Protein AF-A0A7S9CR27-F1 (afdb_monomer)

Sequence (219 aa):
MMIDSSGNIGIGTNTPSTTLDIVAPNNGTNYIRLTSTNTGSSVRSRLILANTSSTYAILQLNGSSYPTDPNSVMLSAPSNGAYPIAFSTAGVERMRISGNGPGGAGVVGINYVSPTNALEVSGTISATNLVVNGVSITGSGATTDRVVSGSINAVADVSSGAVRVSGTLALDNTGSEPCDAAHWYTFRANPITKQLEMCRPRCSAGPLARCRRASLLPA

Radius of gyration: 32.43 Å; Cα contacts (8 Å, |Δi|>4): 346; chains: 1; bounding box: 71×38×98 Å

pLDDT: mean 81.19, std 15.42, range [28.12, 98.25]

Secondary structure (DSSP, 8-state):
-EE-TT-PEEES-SS-SSSEEE---SSS-----------STT-EEEEEEEETTEEEEEEEEE-TT-SSSTT-EEEE--SSS---EEEEETTEEEEEEES-SGGG--EEEES-SS-SSSEEESS----S-----SS----SS-SEEEEEETTEEEEEETTT--EEESS-----S---S--STTSTT-EEE-TTT--EEE--PPPP--TT-----------

Solvent-accessible surface area (backbone atoms only — not comparable to full-atom values): 14020 Å² total; per-residue (Å²): 117,43,71,50,100,86,67,24,33,10,39,72,39,94,75,50,88,42,67,72,27,79,43,74,99,59,100,67,89,85,80,88,85,74,80,67,90,68,74,52,72,74,32,60,31,73,50,79,46,66,58,102,88,48,58,56,41,34,48,33,39,32,29,81,45,20,89,89,54,46,64,36,77,44,80,44,46,85,42,101,59,80,53,56,55,71,44,65,58,97,93,39,68,46,33,36,41,29,59,61,23,67,97,59,35,61,24,32,14,34,54,31,97,76,38,80,40,59,70,30,66,65,72,86,86,87,61,100,74,81,90,80,77,99,60,84,84,71,58,92,87,53,73,46,34,71,55,71,63,99,84,35,35,43,31,46,27,73,83,77,73,44,77,49,58,56,67,89,82,83,71,80,91,34,52,86,69,72,80,43,88,95,38,49,77,39,78,34,32,32,77,84,80,68,42,81,45,70,29,63,80,78,79,68,97,50,103,77,64,81,74,77,72,82,70,82,79,89,130

Foldseek 3Di:
DDQDPVRADEAVDPDAPDNDHYDDPDPDDDDDDFDDPDQDEFDKGWDWDDDPVGTAWIFMAADQRHPPDHRDTDIDGPDPDFHWDFDDDPNATQKTWTQDEPPSHTAIEGSDPHDNDNYYYPDDDDDPDDDDPPDDQDDDDDQWRWDDDPQWIWIQGNVVRDTDIPDDDDQPPWDPDDLDPVQAQDWTQHPPVRDIDHRHDDQDPDPPDPDPPPDPDDD

Nearest PDB structures (foldseek):
  2e45-assembly1_A  TM=4.054E-01  e=6.394E+00  Homo sapiens
  7q5p-assembly1_C  TM=2.587E-01  e=5.688E+00  Pseudomonas protegens Pf-5

Mean predicted aligned error: 12.3 Å

Structure (mmCIF, N/CA/C/O backbone):
data_AF-A0A7S9CR27-F1
#
_entry.id   AF-A0A7S9CR27-F1
#
loop_
_atom_site.group_PDB
_atom_site.id
_atom_site.type_symbol
_atom_site.label_atom_id
_atom_site.label_alt_id
_atom_site.label_comp_id
_atom_site.label_asym_id
_atom_site.label_entity_id
_atom_site.label_seq_id
_atom_site.pdbx_PDB_ins_code
_atom_site.Cartn_x
_atom_site.Cartn_y
_atom_site.Cartn_z
_atom_site.occupancy
_atom_site.B_iso_or_equiv
_atom_site.auth_seq_id
_atom_site.auth_comp_id
_atom_site.auth_asym_id
_atom_site.auth_atom_id
_atom_site.pdbx_PDB_model_num
ATOM 1 N N . MET A 1 1 ? 27.758 -7.849 -29.361 1.00 88.75 1 MET A N 1
ATOM 2 C CA . MET A 1 1 ? 26.418 -7.429 -29.811 1.00 88.75 1 MET A CA 1
ATOM 3 C C . MET A 1 1 ? 26.135 -8.137 -31.121 1.00 88.75 1 MET A C 1
ATOM 5 O O . MET A 1 1 ? 27.032 -8.179 -31.952 1.00 88.75 1 MET A O 1
ATOM 9 N N . MET A 1 2 ? 24.942 -8.702 -31.275 1.00 95.06 2 MET A N 1
ATOM 10 C CA . MET A 1 2 ? 24.444 -9.352 -32.490 1.00 95.06 2 MET A CA 1
ATOM 11 C C . MET A 1 2 ? 23.045 -8.805 -32.797 1.00 95.06 2 MET A C 1
ATOM 13 O O . MET A 1 2 ? 22.315 -8.477 -31.865 1.00 95.06 2 MET A O 1
ATOM 17 N N . ILE A 1 3 ? 22.683 -8.723 -34.078 1.00 97.19 3 ILE A N 1
ATOM 18 C CA . ILE A 1 3 ? 21.301 -8.559 -34.541 1.00 97.19 3 ILE A CA 1
ATOM 19 C C . ILE A 1 3 ? 20.950 -9.807 -35.362 1.00 97.19 3 ILE A C 1
ATOM 21 O O . ILE A 1 3 ? 21.716 -10.154 -36.263 1.00 97.19 3 ILE A O 1
ATOM 25 N N . ASP A 1 4 ? 19.862 -10.504 -35.027 1.00 96.44 4 ASP A N 1
ATOM 26 C CA . ASP A 1 4 ? 19.425 -11.703 -35.759 1.00 96.44 4 ASP A CA 1
ATOM 27 C C . ASP A 1 4 ? 18.585 -11.364 -37.011 1.00 96.44 4 ASP A C 1
ATOM 29 O O . ASP A 1 4 ? 18.262 -10.205 -37.279 1.00 96.44 4 ASP A O 1
ATOM 33 N N . SER A 1 5 ? 18.210 -12.379 -37.797 1.00 96.94 5 SER A N 1
ATOM 34 C CA . SER A 1 5 ? 17.387 -12.200 -39.006 1.00 96.94 5 SER A CA 1
ATOM 35 C C . SER A 1 5 ? 15.955 -11.727 -38.728 1.00 96.94 5 SER A C 1
ATOM 37 O O . SER A 1 5 ? 15.271 -11.295 -39.651 1.00 96.94 5 SER A O 1
ATOM 39 N N . SER A 1 6 ? 15.499 -11.827 -37.479 1.00 96.81 6 SER A N 1
ATOM 40 C CA . SER A 1 6 ? 14.191 -11.358 -37.013 1.00 96.81 6 SER A CA 1
ATOM 41 C C . SER A 1 6 ? 14.264 -9.935 -36.441 1.00 96.81 6 SER A C 1
ATOM 43 O O . SER A 1 6 ? 13.235 -9.366 -36.084 1.00 96.81 6 SER A O 1
ATOM 45 N N . GLY A 1 7 ? 15.465 -9.347 -36.365 1.00 97.31 7 GLY A N 1
ATOM 46 C CA . GLY A 1 7 ? 15.714 -8.011 -35.831 1.00 97.31 7 GLY A CA 1
ATOM 47 C C . GLY A 1 7 ? 15.913 -7.947 -34.313 1.00 97.31 7 GLY A C 1
ATOM 48 O O . GLY A 1 7 ? 15.961 -6.845 -33.765 1.00 97.31 7 GLY A O 1
ATOM 49 N N . ASN A 1 8 ? 16.044 -9.079 -33.616 1.00 98.12 8 ASN A N 1
ATOM 50 C CA . ASN A 1 8 ? 16.315 -9.095 -32.178 1.00 98.12 8 ASN A CA 1
ATOM 51 C C . ASN A 1 8 ? 17.783 -8.746 -31.894 1.00 98.12 8 ASN A C 1
ATOM 53 O O . ASN A 1 8 ? 18.688 -9.203 -32.594 1.00 98.12 8 ASN A O 1
ATOM 57 N N . ILE A 1 9 ? 18.030 -7.979 -30.831 1.00 98.25 9 ILE A N 1
ATOM 58 C CA . ILE A 1 9 ? 19.367 -7.557 -30.404 1.00 98.25 9 ILE A CA 1
ATOM 59 C C . ILE A 1 9 ? 19.840 -8.435 -29.242 1.00 98.25 9 ILE A C 1
ATOM 61 O O . ILE A 1 9 ? 19.265 -8.410 -28.156 1.00 98.25 9 ILE A O 1
ATOM 65 N N . GLY A 1 10 ? 20.939 -9.159 -29.447 1.00 96.94 10 GLY A N 1
ATOM 66 C CA . GLY A 1 10 ? 21.639 -9.912 -28.407 1.00 96.94 10 GLY A CA 1
ATOM 67 C C . GLY A 1 10 ? 22.878 -9.175 -27.890 1.00 96.94 10 GLY A C 1
ATOM 68 O O . GLY A 1 10 ? 23.790 -8.841 -28.658 1.00 96.94 10 GLY A O 1
ATOM 69 N N . ILE A 1 11 ? 22.976 -8.964 -26.577 1.00 96.44 11 ILE A N 1
ATOM 70 C CA . ILE A 1 11 ? 24.204 -8.517 -25.904 1.00 96.44 11 ILE A CA 1
ATOM 71 C C . ILE A 1 11 ? 24.718 -9.671 -25.043 1.00 96.44 11 ILE A C 1
ATOM 73 O O . ILE A 1 11 ? 24.148 -9.976 -24.004 1.00 96.44 11 ILE A O 1
ATOM 77 N N . GLY A 1 12 ? 25.788 -10.331 -25.497 1.00 94.12 12 GLY A N 1
ATOM 78 C CA . GLY A 1 12 ? 26.373 -11.492 -24.812 1.00 94.12 12 GLY A CA 1
ATOM 79 C C . GLY A 1 12 ? 25.674 -12.834 -25.084 1.00 94.12 12 GLY A C 1
ATOM 80 O O . GLY A 1 12 ? 26.078 -13.848 -24.526 1.00 94.12 12 GLY A O 1
ATOM 81 N N . THR A 1 13 ? 24.693 -12.861 -25.993 1.00 94.69 13 THR A N 1
ATOM 82 C CA . THR A 1 13 ? 24.065 -14.071 -26.555 1.00 94.69 13 THR A CA 1
ATOM 83 C C . THR A 1 13 ? 24.040 -14.007 -28.087 1.00 94.69 13 THR A C 1
ATOM 85 O O . THR A 1 13 ? 24.009 -12.916 -28.662 1.00 94.69 13 THR A O 1
ATOM 88 N N . ASN A 1 14 ? 24.078 -15.169 -28.743 1.00 95.31 14 ASN A N 1
ATOM 89 C CA . ASN A 1 14 ? 23.926 -15.350 -30.192 1.00 95.31 14 ASN A CA 1
ATOM 90 C C . ASN A 1 14 ? 22.551 -15.928 -30.585 1.00 95.31 14 ASN A C 1
ATOM 92 O O . ASN A 1 14 ? 22.276 -16.126 -31.763 1.00 95.31 14 ASN A O 1
ATOM 96 N N . THR A 1 15 ? 21.692 -16.211 -29.609 1.00 95.31 15 THR A N 1
ATOM 97 C CA . THR A 1 15 ? 20.335 -16.724 -29.824 1.00 95.31 15 THR A CA 1
ATOM 98 C C . THR A 1 15 ? 19.367 -15.925 -28.949 1.00 95.31 15 THR A C 1
ATOM 100 O O . THR A 1 15 ? 18.897 -16.448 -27.934 1.00 95.31 15 THR A O 1
ATOM 103 N N . PRO A 1 16 ? 19.143 -14.631 -29.250 1.00 97.25 16 PRO A N 1
ATOM 104 C CA . PRO A 1 16 ? 18.246 -13.798 -28.455 1.00 97.25 16 PRO A CA 1
ATOM 105 C C . PRO A 1 16 ? 16.817 -14.361 -28.479 1.00 97.25 16 PRO A C 1
ATOM 107 O O . PRO A 1 16 ? 16.292 -14.711 -29.533 1.00 97.25 16 PRO A O 1
ATOM 110 N N . SER A 1 17 ? 16.192 -14.455 -27.305 1.00 96.81 17 SER A N 1
ATOM 111 C CA . SER A 1 17 ? 14.832 -14.995 -27.129 1.00 96.81 17 SER A CA 1
ATOM 112 C C . SER A 1 17 ? 13.732 -13.929 -27.192 1.00 96.81 17 SER A C 1
ATOM 114 O O . SER A 1 17 ? 12.550 -14.246 -27.330 1.00 96.81 17 SER A O 1
ATOM 116 N N . THR A 1 18 ? 14.118 -12.657 -27.090 1.00 97.44 18 THR A N 1
ATOM 117 C CA . THR A 1 18 ? 13.241 -11.481 -27.140 1.00 97.44 18 THR A CA 1
ATOM 118 C C . THR A 1 18 ? 13.940 -10.344 -27.891 1.00 97.44 18 THR A C 1
ATOM 120 O O . THR A 1 18 ? 15.128 -10.437 -28.196 1.00 97.44 18 THR A O 1
ATOM 123 N N . THR A 1 19 ? 13.224 -9.252 -28.176 1.00 97.19 19 THR A N 1
ATOM 124 C CA . THR A 1 19 ? 13.734 -8.122 -28.977 1.00 97.19 19 THR A CA 1
ATOM 125 C C . THR A 1 19 ? 15.033 -7.511 -28.450 1.00 97.19 19 THR A C 1
ATOM 127 O O . THR A 1 19 ? 15.859 -7.064 -29.243 1.00 97.19 19 THR A O 1
ATOM 130 N N . LEU A 1 20 ? 15.241 -7.506 -27.133 1.00 96.88 20 LEU A N 1
ATOM 131 C CA . LEU A 1 20 ? 16.515 -7.156 -26.515 1.00 96.88 20 LEU A CA 1
ATOM 132 C C . LEU A 1 20 ? 16.822 -8.182 -25.427 1.00 96.88 20 LEU A C 1
ATOM 134 O O . LEU A 1 20 ? 16.178 -8.181 -24.380 1.00 96.88 20 LEU A O 1
ATOM 138 N N . ASP A 1 21 ? 17.827 -9.017 -25.670 1.00 96.81 21 ASP A N 1
ATOM 139 C CA . ASP A 1 21 ? 18.257 -10.071 -24.755 1.00 96.81 21 ASP A CA 1
ATOM 140 C C . ASP A 1 21 ? 19.702 -9.809 -24.303 1.00 96.81 21 ASP A C 1
ATOM 142 O O . ASP A 1 21 ? 20.631 -9.740 -25.117 1.00 96.81 21 ASP A O 1
ATOM 146 N N . ILE A 1 22 ? 19.890 -9.594 -23.000 1.00 95.06 22 ILE A N 1
ATOM 147 C CA . ILE A 1 22 ? 21.185 -9.265 -22.397 1.00 95.06 22 ILE A CA 1
ATOM 148 C C . ILE A 1 22 ? 21.577 -10.415 -21.479 1.00 95.06 22 ILE A C 1
ATOM 150 O O . ILE A 1 22 ? 21.014 -10.584 -20.398 1.00 95.06 22 ILE A O 1
ATOM 154 N N . VAL A 1 23 ? 22.584 -11.175 -21.897 1.00 94.56 23 VAL A N 1
ATOM 155 C CA . VAL A 1 23 ? 23.083 -12.344 -21.175 1.00 94.56 23 VAL A CA 1
ATOM 156 C C . VAL A 1 23 ? 24.541 -12.117 -20.814 1.00 94.56 23 VAL A C 1
ATOM 158 O O . VAL A 1 23 ? 25.373 -11.799 -21.659 1.00 94.56 23 VAL A O 1
ATOM 161 N N . ALA A 1 24 ? 24.866 -12.313 -19.545 1.00 93.19 24 ALA A N 1
ATOM 162 C CA . ALA A 1 24 ? 26.230 -12.263 -19.048 1.00 93.19 24 ALA A CA 1
ATOM 163 C C . ALA A 1 24 ? 26.481 -13.537 -18.225 1.00 93.19 24 ALA A C 1
ATOM 165 O O . ALA A 1 24 ? 26.090 -13.603 -17.057 1.00 93.19 24 ALA A O 1
ATOM 166 N N . PRO A 1 25 ? 27.078 -14.579 -18.841 1.00 86.31 25 PRO A N 1
ATOM 167 C CA . PRO A 1 25 ? 27.238 -15.898 -18.235 1.00 86.31 25 PRO A CA 1
ATOM 168 C C . PRO A 1 25 ? 28.442 -15.915 -17.280 1.00 86.31 25 PRO A C 1
ATOM 170 O O . PRO A 1 25 ? 29.439 -16.594 -17.512 1.00 86.31 25 PRO A O 1
ATOM 173 N N . ASN A 1 26 ? 28.378 -15.110 -16.222 1.00 88.12 26 ASN A N 1
ATOM 174 C CA . ASN A 1 26 ? 29.376 -15.057 -15.158 1.00 88.12 26 ASN A CA 1
ATOM 175 C C . ASN A 1 26 ? 28.692 -15.150 -13.782 1.00 88.12 26 ASN A C 1
ATOM 177 O O . ASN A 1 26 ? 27.501 -14.883 -13.653 1.00 88.12 26 ASN A O 1
ATOM 181 N N . ASN A 1 27 ? 29.455 -15.512 -12.748 1.00 90.75 27 ASN A N 1
ATOM 182 C CA . ASN A 1 27 ? 28.973 -15.574 -11.358 1.00 90.75 27 ASN A CA 1
ATOM 183 C C . ASN A 1 27 ? 28.933 -14.188 -10.671 1.00 90.75 27 ASN A C 1
ATOM 185 O O . ASN A 1 27 ? 28.948 -14.104 -9.445 1.00 90.75 27 ASN A O 1
ATOM 189 N N . GLY A 1 28 ? 28.972 -13.101 -11.445 1.00 91.00 28 GLY A N 1
ATOM 190 C CA . GLY A 1 28 ? 28.935 -11.725 -10.961 1.00 91.00 28 GLY A CA 1
ATOM 191 C C . GLY A 1 28 ? 27.536 -11.110 -11.028 1.00 91.00 28 GLY A C 1
ATOM 192 O O . GLY A 1 28 ? 26.563 -11.730 -11.452 1.00 91.00 28 GLY A O 1
ATOM 193 N N . THR A 1 29 ? 27.435 -9.851 -10.603 1.00 90.69 29 THR A N 1
ATOM 194 C CA . THR A 1 29 ? 26.189 -9.081 -10.690 1.00 90.69 29 THR A CA 1
ATOM 195 C C . THR A 1 29 ? 26.030 -8.484 -12.082 1.00 90.69 29 THR A C 1
ATOM 197 O O . THR A 1 29 ? 26.865 -7.695 -12.526 1.00 90.69 29 THR A O 1
ATOM 200 N N . ASN A 1 30 ? 24.910 -8.782 -12.733 1.00 90.69 30 ASN A N 1
ATOM 201 C CA . ASN A 1 30 ? 24.540 -8.195 -14.016 1.00 90.69 30 ASN A CA 1
ATOM 202 C C . ASN A 1 30 ? 23.648 -6.969 -13.790 1.00 90.69 30 ASN A C 1
ATOM 204 O O . ASN A 1 30 ? 22.675 -7.039 -13.042 1.00 90.69 30 ASN A O 1
ATOM 208 N N . TYR A 1 31 ? 23.970 -5.840 -14.423 1.00 90.56 31 TYR A N 1
ATOM 209 C CA . TYR A 1 31 ? 23.202 -4.601 -14.289 1.00 90.56 31 TYR A CA 1
ATOM 210 C C . TYR A 1 31 ? 22.990 -3.909 -15.633 1.00 90.56 31 TYR A C 1
ATOM 212 O O . TYR A 1 31 ? 23.872 -3.871 -16.489 1.00 90.56 31 TYR A O 1
ATOM 220 N N . ILE A 1 32 ? 21.827 -3.276 -15.774 1.00 93.31 32 ILE A N 1
ATOM 221 C CA . ILE A 1 32 ? 21.575 -2.258 -16.793 1.00 93.31 32 ILE A CA 1
ATOM 222 C C . ILE A 1 32 ? 21.772 -0.907 -16.109 1.00 93.31 32 ILE A C 1
ATOM 224 O O . ILE A 1 32 ? 20.993 -0.525 -15.235 1.00 93.31 32 ILE A O 1
ATOM 228 N N . ARG A 1 33 ? 22.838 -0.184 -16.469 1.00 94.00 33 ARG A N 1
ATOM 229 C CA . ARG A 1 33 ? 23.146 1.123 -15.874 1.00 94.00 33 ARG A CA 1
ATOM 230 C C . ARG A 1 33 ? 22.594 2.253 -16.736 1.00 94.00 33 ARG A C 1
ATOM 232 O O . ARG A 1 33 ? 23.078 2.487 -17.838 1.00 94.00 33 ARG A O 1
ATOM 239 N N . LEU A 1 34 ? 21.634 2.992 -16.185 1.00 93.81 34 LEU A N 1
ATOM 240 C CA . LEU A 1 34 ? 21.083 4.210 -16.780 1.00 93.81 34 LEU A CA 1
ATOM 241 C C . LEU A 1 34 ? 21.568 5.423 -15.980 1.00 93.81 34 LEU A C 1
ATOM 243 O O . LEU A 1 34 ? 21.100 5.680 -14.870 1.00 93.81 34 LEU A O 1
ATOM 247 N N . THR A 1 35 ? 22.516 6.177 -16.531 1.00 91.88 35 THR A N 1
ATOM 248 C CA . THR A 1 35 ? 23.085 7.363 -15.878 1.00 91.88 35 THR A CA 1
ATOM 249 C C . THR A 1 35 ? 22.750 8.607 -16.688 1.00 91.88 35 THR A C 1
ATOM 251 O O . THR A 1 35 ? 23.160 8.717 -17.840 1.00 91.88 35 THR A O 1
ATOM 254 N N . SER A 1 36 ? 22.058 9.566 -16.072 1.00 90.00 36 SER A N 1
ATOM 255 C CA . SER A 1 36 ? 22.071 10.947 -16.552 1.00 90.00 36 SER A CA 1
ATOM 256 C C . SER A 1 36 ? 23.282 11.661 -15.961 1.00 90.00 36 SER A C 1
ATOM 258 O O . SER A 1 36 ? 23.467 11.659 -14.748 1.00 90.00 36 SER A O 1
ATOM 260 N N . THR A 1 37 ? 24.102 12.273 -16.810 1.00 90.62 37 THR A N 1
ATOM 261 C CA . THR A 1 37 ? 25.277 13.061 -16.397 1.00 90.62 37 THR A CA 1
ATOM 262 C C . THR A 1 37 ? 24.952 14.533 -16.146 1.00 90.62 37 THR A C 1
ATOM 264 O O . THR A 1 37 ? 25.809 15.290 -15.700 1.00 90.62 37 THR A O 1
ATOM 267 N N . ASN A 1 38 ? 23.719 14.951 -16.430 1.00 88.50 38 ASN A N 1
ATOM 268 C CA . ASN A 1 38 ? 23.255 16.309 -16.185 1.00 88.50 38 ASN A CA 1
ATOM 269 C C . ASN A 1 38 ? 22.970 16.514 -14.683 1.00 88.50 38 ASN A C 1
ATOM 271 O O . ASN A 1 38 ? 22.447 15.617 -14.023 1.00 88.50 38 ASN A O 1
ATOM 275 N N . THR A 1 39 ? 23.295 17.691 -14.154 1.00 83.00 39 THR A N 1
ATOM 276 C CA . THR A 1 39 ? 23.076 18.095 -12.751 1.00 83.00 39 THR A CA 1
ATOM 277 C C . THR A 1 39 ? 21.977 19.147 -12.593 1.00 83.00 39 THR A C 1
ATOM 279 O O . THR A 1 39 ? 21.760 19.665 -11.498 1.00 83.00 39 THR A O 1
ATOM 282 N N . GLY A 1 40 ? 21.283 19.485 -13.679 1.00 87.81 40 GLY A N 1
ATOM 283 C CA . GLY A 1 40 ? 20.189 20.443 -13.694 1.00 87.81 40 GLY A CA 1
ATOM 284 C C . GLY A 1 40 ? 18.967 19.980 -12.899 1.00 87.81 40 GLY A C 1
ATOM 285 O O . GLY A 1 40 ? 18.826 18.816 -12.513 1.00 87.81 40 GLY A O 1
ATOM 286 N N . SER A 1 41 ? 18.046 20.917 -12.677 1.00 88.50 41 SER A N 1
ATOM 287 C CA . SER A 1 41 ? 16.744 20.606 -12.086 1.00 88.50 41 SER A CA 1
ATOM 288 C C . SER A 1 41 ? 15.980 19.612 -12.971 1.00 88.50 41 SER A C 1
ATOM 290 O O . SER A 1 41 ? 16.067 19.653 -14.196 1.00 88.50 41 SER A O 1
ATOM 292 N N . SER A 1 42 ? 15.208 18.719 -12.350 1.00 88.62 42 SER A N 1
ATOM 293 C CA . SER A 1 42 ? 14.368 17.710 -13.020 1.00 88.62 42 SER A CA 1
ATOM 294 C C . SER A 1 42 ? 15.087 16.554 -13.734 1.00 88.62 42 SER A C 1
ATOM 296 O O . SER A 1 42 ? 14.447 15.786 -14.458 1.00 88.62 42 SER A O 1
ATOM 298 N N . VAL A 1 43 ? 16.385 16.362 -13.492 1.00 93.56 43 VAL A N 1
ATOM 299 C CA . VAL A 1 43 ? 17.124 15.194 -13.994 1.00 93.56 43 VAL A CA 1
ATOM 300 C C . VAL A 1 43 ? 16.583 13.897 -13.393 1.00 93.56 43 VAL A C 1
ATOM 302 O O . VAL A 1 43 ? 16.364 13.808 -12.185 1.00 93.56 43 VAL A O 1
ATOM 305 N N . ARG A 1 44 ? 16.377 12.881 -14.241 1.00 91.50 44 ARG A N 1
ATOM 306 C CA . ARG A 1 44 ? 15.871 11.560 -13.851 1.00 91.50 44 ARG A CA 1
ATOM 307 C C . ARG A 1 44 ? 16.441 10.460 -14.751 1.00 91.50 44 ARG A C 1
ATOM 309 O O . ARG A 1 44 ? 16.532 10.652 -15.961 1.00 91.50 44 ARG A O 1
ATOM 316 N N . SER A 1 45 ? 16.712 9.291 -14.180 1.00 93.50 45 SER A N 1
ATOM 317 C CA . SER A 1 45 ? 16.910 8.035 -14.925 1.00 93.50 45 SER A CA 1
ATOM 318 C C . SER A 1 45 ? 15.656 7.173 -14.786 1.00 93.50 45 SER A C 1
ATOM 320 O O . SER A 1 45 ? 15.098 7.102 -13.690 1.00 93.50 45 SER A O 1
ATOM 322 N N . ARG A 1 46 ? 15.183 6.537 -15.867 1.00 92.44 46 ARG A N 1
ATOM 323 C CA . ARG A 1 46 ? 13.936 5.751 -15.849 1.00 92.44 46 ARG A CA 1
ATOM 324 C C . ARG A 1 46 ? 14.019 4.472 -16.668 1.00 92.44 46 ARG A C 1
ATOM 326 O O . ARG A 1 46 ? 14.511 4.501 -17.791 1.00 92.44 46 ARG A O 1
ATOM 333 N N . LEU A 1 47 ? 13.420 3.410 -16.142 1.00 93.31 47 LEU A N 1
ATOM 334 C CA . LEU A 1 47 ? 12.903 2.291 -16.924 1.00 93.31 47 LEU A CA 1
ATOM 335 C C . LEU A 1 47 ? 11.385 2.461 -17.040 1.00 93.31 47 LEU A C 1
ATOM 337 O O . LEU A 1 47 ? 10.715 2.690 -16.033 1.00 93.31 47 LEU A O 1
ATOM 341 N N . ILE A 1 48 ? 10.860 2.387 -18.261 1.00 90.25 48 ILE A N 1
ATOM 342 C CA . ILE A 1 48 ? 9.455 2.665 -18.571 1.00 90.25 48 ILE A CA 1
ATOM 343 C C . ILE A 1 48 ? 8.827 1.425 -19.200 1.00 90.25 48 ILE A C 1
ATOM 345 O O . ILE A 1 48 ? 9.341 0.906 -20.187 1.00 90.25 48 ILE A O 1
ATOM 349 N N . LEU A 1 49 ? 7.695 0.989 -18.649 1.00 89.44 49 LEU A N 1
ATOM 350 C CA . LEU A 1 49 ? 6.802 0.007 -19.254 1.00 89.44 49 LEU A CA 1
ATOM 351 C C . LEU A 1 49 ? 5.514 0.728 -19.667 1.00 89.44 49 LEU A C 1
ATOM 353 O O . LEU A 1 49 ? 4.832 1.355 -18.847 1.00 89.44 49 LEU A O 1
ATOM 357 N N . ALA A 1 50 ? 5.190 0.652 -20.952 1.00 85.81 50 ALA A N 1
ATOM 358 C CA . ALA A 1 50 ? 4.062 1.341 -21.563 1.00 85.81 50 ALA A CA 1
ATOM 359 C C . ALA A 1 50 ? 3.240 0.376 -22.429 1.00 85.81 50 ALA A C 1
ATOM 361 O O . ALA A 1 50 ? 3.764 -0.618 -22.925 1.00 85.81 50 ALA A O 1
ATOM 362 N N . ASN A 1 51 ? 1.960 0.690 -22.627 1.00 80.19 51 ASN A N 1
ATOM 363 C CA . ASN A 1 51 ? 1.137 0.099 -23.680 1.00 80.19 51 ASN A CA 1
ATOM 364 C C . ASN A 1 51 ? 0.641 1.224 -24.605 1.00 80.19 51 ASN A C 1
ATOM 366 O O . ASN A 1 51 ? 0.888 2.401 -24.348 1.00 80.19 51 ASN A O 1
ATOM 370 N N . THR A 1 52 ? -0.067 0.876 -25.677 1.00 78.62 52 THR A N 1
ATOM 371 C CA . THR A 1 52 ? -0.548 1.820 -26.704 1.00 78.62 52 THR A CA 1
ATOM 372 C C . THR A 1 52 ? -1.404 2.982 -26.182 1.00 78.62 52 THR A C 1
ATOM 374 O O . THR A 1 52 ? -1.583 3.966 -26.889 1.00 78.62 52 THR A O 1
ATOM 377 N N . SER A 1 53 ? -1.931 2.883 -24.963 1.00 70.44 53 SER A N 1
ATOM 378 C CA . SER A 1 53 ? -2.877 3.826 -24.357 1.00 70.44 53 SER A CA 1
ATOM 379 C C . SER A 1 53 ? -2.244 4.718 -23.278 1.00 70.44 53 SER A C 1
ATOM 381 O O . SER A 1 53 ? -2.815 5.761 -22.966 1.00 70.44 53 SER A O 1
ATOM 383 N N . SER A 1 54 ? -1.088 4.349 -22.696 1.00 70.25 54 SER A N 1
ATOM 384 C CA . SER A 1 54 ? -0.325 5.194 -21.752 1.00 70.25 54 SER A CA 1
ATOM 385 C C . SER A 1 54 ? 0.999 4.574 -21.259 1.00 70.25 54 SER A C 1
ATOM 387 O O . SER A 1 54 ? 1.368 3.453 -21.603 1.00 70.25 54 SER A O 1
ATOM 389 N N . THR A 1 55 ? 1.705 5.291 -20.377 1.00 67.44 55 THR A N 1
ATOM 390 C CA . THR A 1 55 ? 2.742 4.707 -19.508 1.00 67.44 55 THR A CA 1
ATOM 391 C C . THR A 1 55 ? 2.093 4.064 -18.279 1.00 67.44 55 THR A C 1
ATOM 393 O O . THR A 1 55 ? 1.305 4.716 -17.590 1.00 67.44 55 THR A O 1
ATOM 396 N N . TYR A 1 56 ? 2.427 2.801 -17.995 1.00 74.31 56 TYR A N 1
ATOM 397 C CA . TYR A 1 56 ? 1.773 2.002 -16.947 1.00 74.31 56 TYR A CA 1
ATOM 398 C C . TYR A 1 56 ? 2.648 1.795 -15.719 1.00 74.31 56 TYR A C 1
ATOM 400 O O . TYR A 1 56 ? 2.128 1.795 -14.609 1.00 74.31 56 TYR A O 1
ATOM 408 N N . ALA A 1 57 ? 3.965 1.665 -15.894 1.00 87.25 57 ALA A N 1
ATOM 409 C CA . ALA A 1 57 ? 4.886 1.535 -14.774 1.00 87.25 57 ALA A CA 1
ATOM 410 C C . ALA A 1 57 ? 6.222 2.216 -15.074 1.00 87.25 57 ALA A C 1
ATOM 412 O O . ALA A 1 57 ? 6.812 2.026 -16.139 1.00 87.25 57 ALA A O 1
ATOM 413 N N . ILE A 1 58 ? 6.707 3.002 -14.116 1.00 89.81 58 ILE A N 1
ATOM 414 C CA . ILE A 1 58 ? 8.030 3.617 -14.151 1.00 89.81 58 ILE A CA 1
ATOM 415 C C . ILE A 1 58 ? 8.795 3.200 -12.902 1.00 89.81 58 ILE A C 1
ATOM 417 O O . ILE A 1 58 ? 8.321 3.409 -11.786 1.00 89.81 58 ILE A O 1
ATOM 421 N N . LEU A 1 59 ? 10.010 2.687 -13.102 1.00 93.69 59 LEU A N 1
ATOM 422 C CA . LEU A 1 59 ? 11.049 2.691 -12.077 1.00 93.69 59 LEU A CA 1
ATOM 423 C C . LEU A 1 59 ? 11.967 3.886 -12.342 1.00 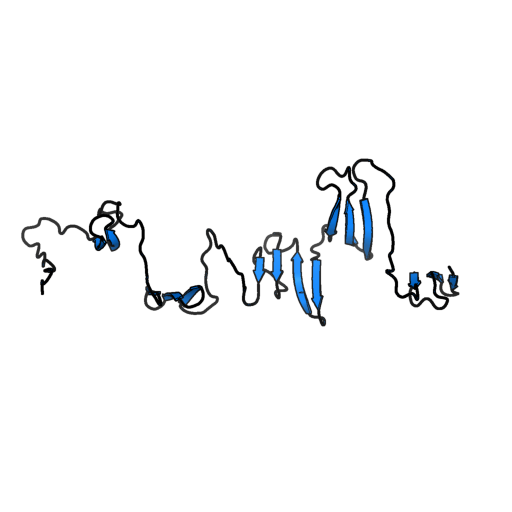93.69 59 LEU A C 1
ATOM 425 O O . LEU A 1 59 ? 12.601 3.964 -13.395 1.00 93.69 59 LEU A O 1
ATOM 429 N N . GLN A 1 60 ? 12.006 4.832 -11.410 1.00 93.12 60 GLN A N 1
ATOM 430 C CA . GLN A 1 60 ? 12.673 6.122 -11.569 1.00 93.12 60 GLN A CA 1
ATOM 431 C C . GLN A 1 60 ? 13.674 6.367 -10.443 1.00 93.12 60 GLN A C 1
ATOM 433 O O . GLN A 1 60 ? 13.381 6.087 -9.286 1.00 93.12 60 GLN A O 1
ATOM 438 N N . LEU A 1 61 ? 14.810 6.974 -10.784 1.00 94.38 61 LEU A N 1
ATOM 439 C CA . LEU A 1 61 ? 15.707 7.637 -9.840 1.00 94.38 61 LEU A CA 1
ATOM 440 C C . LEU A 1 61 ? 15.699 9.141 -10.132 1.00 94.38 61 LEU A C 1
ATOM 442 O O . LEU A 1 61 ? 16.001 9.553 -11.257 1.00 94.38 61 LEU A O 1
ATOM 446 N N . ASN A 1 62 ? 15.357 9.950 -9.132 1.00 93.56 62 ASN A N 1
ATOM 447 C CA . ASN A 1 62 ? 15.480 11.403 -9.191 1.00 93.56 62 ASN A CA 1
ATOM 448 C C . ASN A 1 62 ? 16.941 11.816 -8.981 1.00 93.56 62 ASN A C 1
ATOM 450 O O . ASN A 1 62 ? 17.613 11.301 -8.091 1.00 93.56 62 ASN A O 1
ATOM 454 N N . GLY A 1 63 ? 17.434 12.747 -9.798 1.00 93.44 63 GLY A N 1
ATOM 455 C CA . GLY A 1 63 ? 18.781 13.299 -9.658 1.00 93.44 63 GLY A CA 1
ATOM 456 C C . GLY A 1 63 ? 18.962 14.100 -8.365 1.00 93.44 63 GLY A C 1
ATOM 457 O O . GLY A 1 63 ? 17.997 14.454 -7.685 1.00 93.44 63 GLY A O 1
ATOM 458 N N . SER A 1 64 ? 20.211 14.427 -8.044 1.00 92.50 64 SER A N 1
ATOM 459 C CA . SER A 1 64 ? 20.579 15.136 -6.810 1.00 92.50 64 SER A CA 1
ATOM 460 C C . SER A 1 64 ? 20.018 16.556 -6.708 1.00 92.50 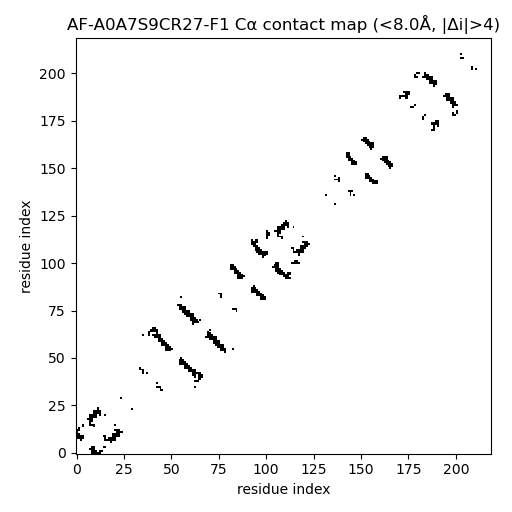64 SER A C 1
ATOM 462 O O . SER A 1 64 ? 19.835 17.054 -5.603 1.00 92.50 64 SER A O 1
ATOM 464 N N . SER A 1 65 ? 19.705 17.185 -7.841 1.00 93.31 65 SER A N 1
ATOM 465 C CA . SER A 1 65 ? 19.128 18.535 -7.917 1.00 93.31 65 SER A CA 1
ATOM 466 C C . SER A 1 65 ? 17.609 18.530 -8.147 1.00 93.31 65 SER A C 1
ATOM 468 O O . SER A 1 65 ? 17.043 19.534 -8.583 1.00 93.31 65 SER A O 1
ATOM 470 N N . TYR A 1 66 ? 16.933 17.394 -7.943 1.00 94.31 66 TYR A N 1
ATOM 471 C CA . TYR A 1 66 ? 15.486 17.301 -8.133 1.00 94.31 66 TYR A CA 1
ATOM 472 C C . TYR A 1 66 ? 14.737 18.084 -7.024 1.00 94.31 66 TYR A C 1
ATOM 474 O O . TYR A 1 66 ? 15.035 17.854 -5.856 1.00 94.31 66 TYR A O 1
ATOM 482 N N . PRO A 1 67 ? 13.774 18.984 -7.332 1.00 92.75 67 PRO A N 1
ATOM 483 C CA . PRO A 1 67 ? 13.283 19.965 -6.348 1.00 92.75 67 PRO A CA 1
ATOM 484 C C . PRO A 1 67 ? 12.487 19.422 -5.156 1.00 92.75 67 PRO A C 1
ATOM 486 O O . PRO A 1 67 ? 12.543 20.015 -4.084 1.00 92.75 67 PRO A O 1
ATOM 489 N N . THR A 1 68 ? 11.706 18.355 -5.340 1.00 92.56 68 THR A N 1
ATOM 490 C CA . THR A 1 68 ? 10.821 17.832 -4.280 1.00 92.56 68 THR A CA 1
ATOM 491 C C . THR A 1 68 ? 11.469 16.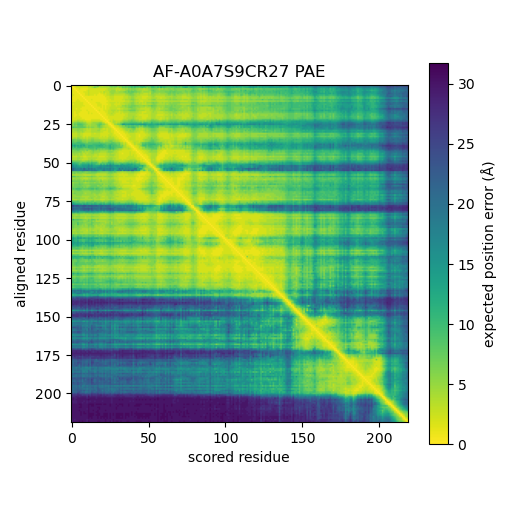691 -3.507 1.00 92.56 68 THR A C 1
ATOM 493 O O . THR A 1 68 ? 11.413 16.672 -2.286 1.00 92.56 68 THR A O 1
ATOM 496 N N . ASP A 1 69 ? 12.124 15.771 -4.222 1.00 92.25 69 ASP A N 1
ATOM 497 C CA . ASP A 1 69 ? 12.627 14.510 -3.672 1.00 92.25 69 ASP A CA 1
ATOM 498 C C . ASP A 1 69 ? 13.985 14.141 -4.309 1.00 92.25 69 ASP A C 1
ATOM 500 O O . ASP A 1 69 ? 14.057 13.219 -5.136 1.00 92.25 69 ASP A O 1
ATOM 504 N N . PRO A 1 70 ? 15.073 14.872 -4.005 1.00 93.44 70 PRO A N 1
ATOM 505 C CA . PRO A 1 70 ? 16.392 14.591 -4.568 1.00 93.44 70 PRO A CA 1
ATOM 506 C C . PRO A 1 70 ? 16.884 13.191 -4.176 1.00 93.44 70 PRO A C 1
ATOM 508 O O . PRO A 1 70 ? 16.674 12.739 -3.054 1.00 93.44 70 PRO A O 1
ATOM 511 N N . ASN A 1 71 ? 17.558 12.501 -5.103 1.00 92.50 71 ASN A N 1
ATOM 512 C CA . ASN A 1 71 ? 18.104 11.143 -4.914 1.00 92.50 71 ASN A CA 1
ATOM 513 C C . ASN A 1 71 ? 17.075 10.059 -4.520 1.00 92.50 71 ASN A C 1
ATOM 515 O O . ASN A 1 71 ? 17.453 9.012 -3.994 1.00 92.50 71 ASN A O 1
ATOM 519 N N . SER A 1 72 ? 15.781 10.278 -4.764 1.00 93.94 72 SER A N 1
ATOM 520 C CA . SER A 1 72 ? 14.734 9.305 -4.428 1.00 93.94 72 SER A CA 1
ATOM 521 C C . SER A 1 72 ? 14.520 8.262 -5.527 1.00 93.94 72 SER A C 1
ATOM 523 O O . SER A 1 72 ? 14.569 8.563 -6.724 1.00 93.94 72 SER A O 1
ATOM 525 N N . VAL A 1 73 ? 14.242 7.025 -5.107 1.00 94.62 73 VAL A N 1
ATOM 526 C CA . VAL A 1 73 ? 13.746 5.955 -5.980 1.00 94.62 73 VAL A CA 1
ATOM 527 C C . VAL A 1 73 ? 12.225 5.959 -5.929 1.00 94.62 73 VAL A C 1
ATOM 529 O O . VAL A 1 73 ? 11.637 5.942 -4.851 1.00 94.62 73 VAL A O 1
ATOM 532 N N . MET A 1 74 ? 11.585 5.952 -7.093 1.00 91.81 74 MET A N 1
ATOM 533 C CA . MET A 1 74 ? 10.133 5.897 -7.214 1.00 91.81 74 MET A CA 1
ATOM 534 C C . MET A 1 74 ? 9.723 4.708 -8.078 1.00 91.81 74 MET A C 1
ATOM 536 O O . MET A 1 74 ? 10.244 4.527 -9.180 1.00 91.81 74 MET A O 1
ATOM 540 N N . LEU A 1 75 ? 8.743 3.947 -7.596 1.00 92.19 75 LEU A N 1
ATOM 541 C CA . LEU A 1 75 ? 7.924 3.058 -8.412 1.00 92.19 75 LEU A CA 1
ATOM 542 C C . LEU A 1 75 ? 6.565 3.740 -8.580 1.00 92.19 75 LEU A C 1
ATOM 544 O O . LEU A 1 75 ? 5.911 4.039 -7.582 1.00 92.19 75 LEU A O 1
ATOM 548 N N . SER A 1 76 ? 6.165 4.054 -9.810 1.00 87.62 76 SER A N 1
ATOM 549 C CA . SER A 1 76 ? 4.941 4.824 -10.059 1.00 87.62 76 SER A CA 1
ATOM 550 C C . SER A 1 76 ? 4.165 4.350 -11.284 1.00 87.62 76 SER A C 1
ATOM 552 O O . SER A 1 76 ? 4.740 3.839 -12.243 1.00 87.62 76 SER A O 1
ATOM 554 N N . ALA A 1 77 ? 2.850 4.570 -11.250 1.00 84.56 77 ALA A N 1
ATOM 555 C CA . ALA A 1 77 ? 1.930 4.430 -12.376 1.00 84.56 77 ALA A CA 1
ATOM 556 C C . ALA A 1 77 ? 1.334 5.822 -12.682 1.00 84.56 77 ALA A C 1
ATOM 558 O O . ALA A 1 77 ? 0.277 6.168 -12.164 1.00 84.56 77 ALA A O 1
ATOM 559 N N . PRO A 1 78 ? 2.052 6.685 -13.425 1.00 75.19 78 PRO A N 1
ATOM 560 C CA . PRO A 1 78 ? 1.800 8.132 -13.454 1.00 75.19 78 PRO A CA 1
ATOM 561 C C . PRO A 1 78 ? 0.657 8.581 -14.377 1.00 75.19 78 PRO A C 1
ATOM 563 O O . PRO A 1 78 ? 0.476 9.782 -14.566 1.00 75.19 78 PRO A O 1
ATOM 566 N N . SER A 1 79 ? -0.068 7.664 -15.018 1.00 66.12 79 SER A N 1
ATOM 567 C CA . SER A 1 79 ? -1.136 8.038 -15.946 1.00 66.12 79 SER A CA 1
ATOM 568 C C . SER A 1 79 ? -2.425 8.413 -15.210 1.00 66.12 79 SER A C 1
ATOM 570 O O . SER A 1 79 ? -2.707 7.909 -14.130 1.00 66.12 79 SER A O 1
ATOM 572 N N . ASN A 1 80 ? -3.248 9.265 -15.834 1.00 59.03 80 ASN A N 1
ATOM 573 C CA . ASN A 1 80 ? -4.566 9.694 -15.330 1.00 59.03 80 ASN A CA 1
ATOM 574 C C . ASN A 1 80 ? -5.591 8.544 -15.201 1.00 59.03 80 ASN A C 1
ATOM 576 O O . ASN A 1 80 ? -6.757 8.786 -14.899 1.00 59.03 80 ASN A O 1
ATOM 580 N N . GLY A 1 81 ? -5.189 7.309 -15.507 1.00 59.47 81 GLY A N 1
ATOM 581 C CA . GLY A 1 81 ? -6.014 6.123 -15.360 1.00 59.47 81 GLY A CA 1
ATOM 582 C C . GLY A 1 81 ? -5.760 5.435 -14.025 1.00 59.47 81 GLY A C 1
ATOM 583 O O . GLY A 1 81 ? -4.717 5.585 -13.394 1.00 59.47 81 GLY A O 1
ATOM 584 N N . ALA A 1 82 ? -6.750 4.667 -13.595 1.00 63.81 82 ALA A N 1
ATOM 585 C CA . ALA A 1 82 ? -6.838 4.098 -12.267 1.00 63.81 82 ALA A CA 1
ATOM 586 C C . ALA A 1 82 ? -5.918 2.905 -11.981 1.00 63.81 82 ALA A C 1
ATOM 588 O O . ALA A 1 82 ? -6.367 1.872 -11.484 1.00 63.81 82 ALA A O 1
ATOM 589 N N . TYR A 1 83 ? -4.633 3.006 -12.308 1.00 79.56 83 TYR A N 1
ATOM 590 C CA . TYR A 1 83 ? -3.754 1.844 -12.325 1.00 79.56 83 TYR A CA 1
ATOM 591 C C . TYR A 1 83 ? -3.073 1.634 -10.968 1.00 79.56 83 TYR A C 1
ATOM 593 O O . TYR A 1 83 ? -2.351 2.514 -10.495 1.00 79.56 83 TYR A O 1
ATOM 601 N N . PRO A 1 84 ? -3.307 0.489 -10.304 1.00 87.50 84 PRO A N 1
ATOM 602 C CA . PRO A 1 84 ? -2.619 0.170 -9.067 1.00 87.50 84 PRO A CA 1
ATOM 603 C C . PRO A 1 84 ? -1.165 -0.242 -9.328 1.00 87.50 84 PRO A C 1
ATOM 605 O O . PRO A 1 84 ? -0.845 -0.839 -10.354 1.00 87.50 84 PRO A O 1
ATOM 608 N N . ILE A 1 85 ? -0.305 -0.021 -8.339 1.00 91.44 85 ILE A N 1
ATOM 609 C CA . ILE A 1 85 ? 0.913 -0.814 -8.169 1.00 91.44 85 ILE A CA 1
ATOM 610 C C . ILE A 1 85 ? 0.496 -2.080 -7.422 1.00 91.44 85 ILE A C 1
ATOM 612 O O . ILE A 1 85 ? 0.064 -1.992 -6.272 1.00 91.44 85 ILE A O 1
ATOM 616 N N . ALA A 1 86 ? 0.596 -3.234 -8.078 1.00 92.38 86 ALA A N 1
ATOM 617 C CA . ALA A 1 86 ? 0.244 -4.535 -7.515 1.00 92.38 86 ALA A CA 1
ATOM 618 C C . ALA A 1 86 ? 1.499 -5.381 -7.260 1.00 92.38 86 ALA A C 1
ATOM 620 O O . ALA A 1 86 ? 2.392 -5.467 -8.104 1.00 92.38 86 ALA A O 1
ATOM 621 N N . PHE A 1 87 ? 1.543 -6.038 -6.104 1.00 95.56 87 PHE A N 1
ATOM 622 C CA . PHE A 1 87 ? 2.552 -7.027 -5.743 1.00 95.56 87 PHE A CA 1
ATOM 623 C C . PHE A 1 87 ? 1.888 -8.398 -5.677 1.00 95.56 87 PHE A C 1
ATOM 625 O O . PHE A 1 87 ? 1.016 -8.627 -4.836 1.00 95.56 87 PHE A O 1
ATOM 632 N N . SER A 1 88 ? 2.320 -9.318 -6.538 1.00 96.19 88 SER A N 1
ATOM 633 C CA . SER A 1 88 ? 1.677 -10.622 -6.710 1.00 96.19 88 SER A CA 1
ATOM 634 C C . SER A 1 88 ? 2.670 -11.768 -6.553 1.00 96.19 88 SER A C 1
ATOM 636 O O . SER A 1 88 ? 3.813 -11.678 -6.992 1.00 96.19 88 SER A O 1
ATOM 638 N N . THR A 1 89 ? 2.230 -12.873 -5.950 1.00 96.94 89 THR A N 1
ATOM 639 C CA . THR A 1 89 ? 2.997 -14.127 -5.881 1.00 96.94 89 THR A CA 1
ATOM 640 C C . THR A 1 89 ? 2.085 -15.313 -6.164 1.00 96.94 89 THR A C 1
ATOM 642 O O . THR A 1 89 ? 0.926 -15.326 -5.747 1.00 96.94 89 THR A O 1
ATOM 645 N N . ALA A 1 90 ? 2.601 -16.304 -6.901 1.00 96.44 90 ALA A N 1
ATOM 646 C CA . ALA A 1 90 ? 1.834 -17.470 -7.357 1.00 96.44 90 ALA A CA 1
ATOM 647 C C . ALA A 1 90 ? 0.509 -17.098 -8.065 1.00 96.44 90 ALA A C 1
ATOM 649 O O . ALA A 1 90 ? -0.516 -17.735 -7.853 1.00 96.44 90 ALA A O 1
ATOM 650 N N . GLY A 1 91 ? 0.517 -16.024 -8.865 1.00 94.38 91 GLY A N 1
ATOM 651 C CA . GLY A 1 91 ? -0.667 -15.545 -9.590 1.00 94.38 91 GLY A CA 1
ATOM 652 C C . GLY A 1 91 ? -1.710 -14.807 -8.739 1.00 94.38 91 GLY A C 1
ATOM 653 O O . GLY A 1 91 ? -2.735 -14.404 -9.276 1.00 94.38 91 GLY A O 1
ATOM 654 N N . VAL A 1 92 ? -1.460 -14.595 -7.443 1.00 94.69 92 VAL A N 1
ATOM 655 C CA . VAL A 1 92 ? -2.381 -13.908 -6.523 1.00 94.69 92 VAL A CA 1
ATOM 656 C C . VAL A 1 92 ? -1.807 -12.557 -6.112 1.00 94.69 92 VAL A C 1
ATOM 658 O O . VAL A 1 92 ? -0.664 -12.487 -5.655 1.00 94.69 92 VAL A O 1
ATOM 661 N N . GLU A 1 93 ? -2.605 -11.497 -6.227 1.00 95.56 93 GLU A N 1
ATOM 662 C CA . GLU A 1 93 ? -2.266 -10.163 -5.726 1.00 95.56 93 GLU A CA 1
ATOM 663 C C . GLU A 1 93 ? -2.289 -10.146 -4.191 1.00 95.56 93 GLU A C 1
ATOM 665 O O . GLU A 1 93 ? -3.301 -10.431 -3.555 1.00 95.56 93 GLU A O 1
ATOM 670 N N . ARG A 1 94 ? -1.138 -9.844 -3.586 1.00 96.19 94 ARG A N 1
ATOM 671 C CA . ARG A 1 94 ? -0.926 -9.833 -2.131 1.00 96.19 94 ARG A CA 1
ATOM 672 C C . ARG A 1 94 ? -0.948 -8.433 -1.546 1.00 96.19 94 ARG A C 1
ATOM 674 O O . ARG A 1 94 ? -1.256 -8.282 -0.369 1.00 96.19 94 ARG A O 1
ATOM 681 N N . MET A 1 95 ? -0.605 -7.423 -2.333 1.00 96.56 95 MET A N 1
ATOM 682 C CA . MET A 1 95 ? -0.690 -6.028 -1.925 1.00 96.56 95 MET A CA 1
ATOM 683 C C . MET A 1 95 ? -0.981 -5.161 -3.139 1.00 96.56 95 MET A C 1
ATOM 685 O O . MET A 1 95 ? -0.413 -5.387 -4.207 1.00 96.56 95 MET A O 1
ATOM 689 N N . ARG A 1 96 ? -1.801 -4.130 -2.951 1.00 93.56 96 ARG A N 1
ATOM 690 C CA . ARG A 1 96 ? -1.994 -3.069 -3.936 1.00 93.56 96 ARG A CA 1
ATOM 691 C C . ARG A 1 96 ? -1.906 -1.694 -3.323 1.00 93.56 96 ARG A C 1
ATOM 693 O O . ARG A 1 96 ? -2.348 -1.486 -2.198 1.00 93.56 96 ARG A O 1
ATOM 700 N N . ILE A 1 97 ? -1.406 -0.755 -4.110 1.00 93.44 97 ILE A N 1
ATOM 701 C CA . ILE A 1 97 ? -1.461 0.681 -3.850 1.00 93.44 97 ILE A CA 1
ATOM 702 C C . ILE A 1 97 ? -2.167 1.300 -5.050 1.00 93.44 97 ILE A C 1
ATOM 704 O O . ILE A 1 97 ? -1.705 1.140 -6.177 1.00 93.44 97 ILE A O 1
ATOM 708 N N . SER A 1 98 ? -3.298 1.968 -4.843 1.00 90.25 98 SER A N 1
ATOM 709 C CA . SER A 1 98 ? -4.103 2.535 -5.928 1.00 90.25 98 SER A CA 1
ATOM 710 C C . SER A 1 98 ? -4.544 3.953 -5.608 1.00 90.25 98 SER A C 1
ATOM 712 O O . SER A 1 98 ? -4.889 4.251 -4.472 1.00 90.25 98 SER A O 1
ATOM 714 N N . GLY A 1 99 ? -4.601 4.811 -6.626 1.00 87.88 99 GLY A N 1
ATOM 715 C CA . GLY A 1 99 ? -5.229 6.130 -6.520 1.00 87.88 99 GLY A CA 1
ATOM 716 C C . GLY A 1 99 ? -6.757 6.125 -6.671 1.00 87.88 99 GLY A C 1
ATOM 717 O O . GLY A 1 99 ? -7.334 7.199 -6.743 1.00 87.88 99 GLY A O 1
ATOM 718 N N . ASN A 1 100 ? -7.408 4.960 -6.814 1.00 80.25 100 ASN A N 1
ATOM 719 C CA . ASN A 1 100 ? -8.837 4.861 -7.161 1.00 80.25 100 ASN A CA 1
ATOM 720 C C . ASN A 1 100 ? -9.611 3.952 -6.209 1.00 80.25 100 ASN A C 1
ATOM 722 O O . ASN A 1 100 ? -10.197 2.945 -6.604 1.00 80.25 100 ASN A O 1
ATOM 726 N N . GLY A 1 101 ? -9.594 4.312 -4.935 1.00 84.00 101 GLY A N 1
ATOM 727 C CA . GLY A 1 101 ? -10.566 3.836 -3.965 1.00 84.00 101 GLY A CA 1
ATOM 728 C C . GLY A 1 101 ? -11.923 4.532 -4.104 1.00 84.00 101 GLY A C 1
ATOM 729 O O . GLY A 1 101 ? -12.116 5.385 -4.982 1.00 84.00 101 GLY A O 1
ATOM 730 N N . PRO A 1 102 ? -12.878 4.201 -3.218 1.00 83.50 102 PRO A N 1
ATOM 731 C CA . PRO A 1 102 ? -14.173 4.870 -3.166 1.00 83.50 102 PRO A CA 1
ATOM 732 C C . PRO A 1 102 ? -14.027 6.395 -3.111 1.00 83.50 102 PRO A C 1
ATOM 734 O O . PRO A 1 102 ? -13.205 6.929 -2.367 1.00 83.50 102 PRO A O 1
ATOM 737 N N . GLY A 1 103 ? -14.803 7.098 -3.938 1.00 84.56 103 GLY A N 1
ATOM 738 C CA . GLY A 1 103 ? -14.757 8.562 -4.026 1.00 84.56 103 GLY A CA 1
ATOM 739 C C . GLY A 1 103 ? -13.471 9.144 -4.634 1.00 84.56 103 GLY A C 1
ATOM 740 O O . GLY A 1 103 ? -13.256 10.345 -4.516 1.00 84.56 103 GLY A O 1
ATOM 741 N N . GLY A 1 104 ? -12.618 8.330 -5.271 1.00 84.25 104 GLY A N 1
ATOM 742 C CA . GLY A 1 104 ? -11.349 8.781 -5.860 1.00 84.25 104 GLY A CA 1
ATOM 743 C C . GLY A 1 104 ? -10.198 8.905 -4.854 1.00 84.25 104 GLY A C 1
ATOM 744 O O . GLY A 1 104 ? -9.194 9.549 -5.148 1.00 84.25 104 GLY A O 1
ATOM 745 N N . ALA A 1 105 ? -10.338 8.322 -3.660 1.00 86.81 105 ALA A N 1
ATOM 746 C CA . ALA A 1 105 ? -9.300 8.347 -2.635 1.00 86.81 105 ALA A CA 1
ATOM 747 C C . ALA A 1 105 ? -8.139 7.386 -2.950 1.00 86.81 105 ALA A C 1
ATOM 749 O O . ALA A 1 105 ? -8.320 6.344 -3.579 1.00 86.81 105 ALA A O 1
ATOM 750 N N . GLY A 1 106 ? -6.943 7.696 -2.445 1.00 89.94 106 GLY A N 1
ATOM 751 C CA . GLY A 1 106 ? -5.834 6.742 -2.424 1.00 89.94 106 GLY A CA 1
ATOM 752 C C . GLY A 1 106 ? -6.091 5.611 -1.424 1.00 89.94 106 GLY A C 1
ATOM 753 O O . GLY A 1 106 ? -6.538 5.866 -0.307 1.00 89.94 106 GLY A O 1
ATOM 754 N N . VAL A 1 107 ? -5.801 4.370 -1.818 1.00 93.31 107 VAL A N 1
ATOM 755 C CA . VAL A 1 107 ? -6.007 3.173 -0.994 1.00 93.31 107 VAL A CA 1
ATOM 756 C C . VAL A 1 107 ? -4.828 2.209 -1.056 1.00 93.31 107 VAL A C 1
ATOM 758 O O . VAL A 1 107 ? -4.173 2.052 -2.091 1.00 93.31 107 VAL A O 1
ATOM 761 N N . VAL A 1 108 ? -4.605 1.515 0.056 1.00 96.50 108 VAL A N 1
ATOM 762 C CA . VAL A 1 108 ? -3.668 0.401 0.187 1.00 96.50 108 VAL A CA 1
ATOM 763 C C . VAL A 1 108 ? -4.438 -0.841 0.626 1.00 96.50 108 VAL A C 1
ATOM 765 O O . VAL A 1 108 ? -5.095 -0.846 1.663 1.00 96.50 108 VAL A O 1
ATOM 768 N N . GLY A 1 109 ? -4.351 -1.905 -0.165 1.00 96.06 109 GLY A N 1
ATOM 769 C CA . GLY A 1 109 ? -4.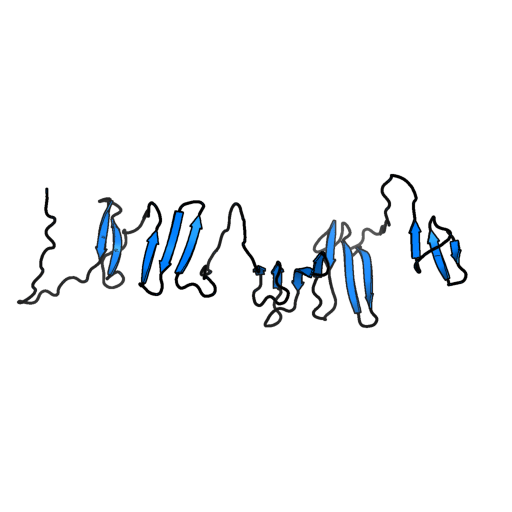913 -3.212 0.165 1.00 96.06 109 GLY A CA 1
ATOM 770 C C . GLY A 1 109 ? -3.812 -4.207 0.483 1.00 96.06 109 GLY A C 1
ATOM 771 O O . GLY A 1 109 ? -2.865 -4.320 -0.293 1.00 96.06 109 GLY A O 1
ATOM 772 N N . ILE A 1 110 ? -3.942 -4.956 1.577 1.00 97.31 110 ILE A N 1
ATOM 773 C CA . ILE A 1 110 ? -3.093 -6.113 1.889 1.00 97.31 110 ILE A CA 1
ATOM 774 C C . ILE A 1 110 ? -3.980 -7.354 1.875 1.00 97.31 110 ILE A C 1
ATOM 776 O O . ILE A 1 110 ? -4.936 -7.461 2.642 1.00 97.31 110 ILE A O 1
ATOM 780 N N . ASN A 1 111 ? -3.669 -8.278 0.966 1.00 95.88 111 ASN A N 1
ATOM 781 C CA . ASN A 1 111 ? -4.473 -9.4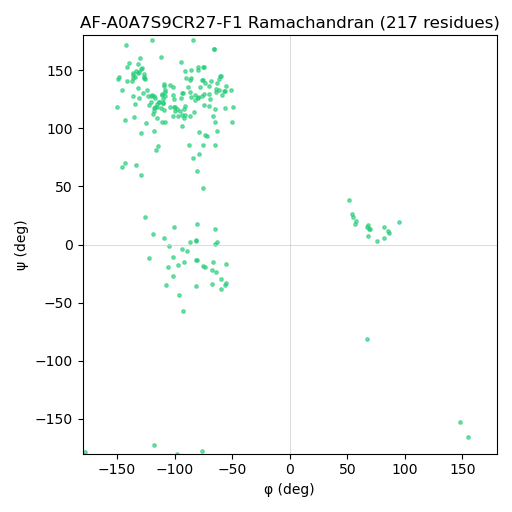57 0.645 1.00 95.88 111 ASN A CA 1
ATOM 782 C C . ASN A 1 111 ? -5.928 -9.110 0.270 1.00 95.88 111 ASN A C 1
ATOM 784 O O . ASN A 1 111 ? -6.844 -9.903 0.470 1.00 95.88 111 ASN A O 1
ATOM 788 N N . TYR A 1 112 ? -6.152 -7.895 -0.234 1.00 94.12 112 TYR A N 1
ATOM 789 C CA . TYR A 1 112 ? -7.482 -7.370 -0.496 1.00 94.12 112 TYR A CA 1
ATOM 790 C C . TYR A 1 112 ? -7.478 -6.534 -1.774 1.00 94.12 112 TYR A C 1
ATOM 792 O O . TYR A 1 112 ? -6.928 -5.433 -1.826 1.00 94.12 112 TYR A O 1
ATOM 800 N N . VAL A 1 113 ? -8.068 -7.092 -2.832 1.00 88.81 113 VAL A N 1
ATOM 801 C CA . VAL A 1 113 ? -7.961 -6.557 -4.199 1.00 88.81 113 VAL A CA 1
ATOM 802 C C . VAL A 1 113 ? -9.003 -5.492 -4.520 1.00 88.81 113 VAL A C 1
ATOM 804 O O . VAL A 1 113 ? -9.043 -4.991 -5.635 1.00 88.81 113 VAL A O 1
ATOM 807 N N . SER A 1 114 ? -9.862 -5.106 -3.579 1.00 89.06 114 SER A N 1
ATOM 808 C CA . SER A 1 114 ? -10.813 -3.995 -3.743 1.00 89.06 114 SER A CA 1
ATOM 809 C C . SER A 1 114 ? -11.038 -3.246 -2.423 1.00 89.06 114 SER A C 1
ATOM 811 O O . SER A 1 114 ? -12.134 -3.311 -1.874 1.00 89.06 114 SER A O 1
ATOM 813 N N . PRO A 1 115 ? -10.009 -2.550 -1.893 1.00 93.31 115 PRO A N 1
ATOM 814 C CA . PRO A 1 115 ? -10.120 -1.783 -0.660 1.00 93.31 115 PRO A CA 1
ATOM 815 C C . PRO A 1 115 ? -11.217 -0.732 -0.747 1.00 93.31 115 PRO A C 1
ATOM 817 O O . PRO A 1 115 ? -11.291 0.038 -1.705 1.00 93.31 115 PRO A O 1
ATOM 820 N N . THR A 1 116 ? -12.039 -0.702 0.291 1.00 91.75 116 THR A N 1
ATOM 821 C CA . THR A 1 116 ? -13.060 0.316 0.532 1.00 91.75 116 THR A CA 1
ATOM 822 C C . THR A 1 116 ? -12.571 1.394 1.495 1.00 91.75 116 THR A C 1
ATOM 824 O O . THR A 1 116 ? -13.109 2.498 1.515 1.00 91.75 116 THR A O 1
ATOM 827 N N . ASN A 1 117 ? -11.504 1.099 2.239 1.00 90.94 117 ASN A N 1
ATOM 828 C CA . ASN A 1 117 ? -10.848 2.012 3.166 1.00 90.94 117 ASN A CA 1
ATOM 829 C C . ASN A 1 117 ? -9.445 2.397 2.677 1.00 90.94 117 ASN A C 1
ATOM 831 O O . ASN A 1 117 ? -8.836 1.696 1.869 1.00 90.94 117 ASN A O 1
ATOM 835 N N . ALA A 1 118 ? -8.908 3.500 3.212 1.00 92.44 118 ALA A N 1
ATOM 836 C CA . ALA A 1 118 ? -7.565 3.988 2.882 1.00 92.44 118 ALA A CA 1
ATOM 837 C C . ALA A 1 118 ? -6.464 2.937 3.131 1.00 92.44 118 ALA A C 1
ATOM 839 O O . ALA A 1 118 ? -5.509 2.851 2.363 1.00 92.44 118 ALA A O 1
ATOM 840 N N . LEU A 1 119 ? -6.619 2.113 4.172 1.00 94.12 119 LEU A N 1
ATOM 841 C CA . LEU A 1 119 ? -5.824 0.912 4.410 1.00 94.12 119 LEU A CA 1
ATOM 842 C C . LEU A 1 119 ? -6.766 -0.228 4.803 1.00 94.12 119 LEU A C 1
ATOM 844 O O . LEU A 1 119 ? -7.470 -0.120 5.804 1.00 94.12 119 LEU A O 1
ATOM 848 N N . GLU A 1 120 ? -6.765 -1.315 4.037 1.00 93.62 120 GLU A N 1
ATOM 849 C CA . GLU A 1 120 ? -7.592 -2.491 4.315 1.00 93.62 120 GLU A CA 1
ATOM 850 C C . GLU A 1 120 ? -6.752 -3.767 4.257 1.00 93.62 120 GLU A C 1
ATOM 852 O O . GLU A 1 120 ? -6.048 -4.030 3.279 1.00 93.62 120 GLU A O 1
ATOM 857 N N . VAL A 1 121 ? -6.812 -4.554 5.332 1.00 94.88 121 VAL A N 1
ATOM 858 C CA . VAL A 1 121 ? -6.069 -5.807 5.479 1.00 94.88 121 VAL A CA 1
ATOM 859 C C . VAL A 1 121 ? -7.068 -6.944 5.622 1.00 94.88 121 VAL A C 1
ATOM 861 O O . VAL A 1 121 ? -7.778 -7.026 6.620 1.00 94.88 121 VAL A O 1
ATOM 864 N N . SER A 1 122 ? -7.096 -7.852 4.649 1.00 93.00 122 SER A N 1
ATOM 865 C CA . SER A 1 122 ? -7.869 -9.090 4.760 1.00 93.00 122 SER A CA 1
ATOM 866 C C . SER A 1 122 ? -7.024 -10.162 5.440 1.00 93.00 122 SER A C 1
ATOM 868 O O . SER A 1 122 ? -6.322 -10.946 4.790 1.00 93.00 122 SER A O 1
ATOM 870 N N . GLY A 1 123 ? -7.053 -10.150 6.771 1.00 90.12 123 GLY A N 1
ATOM 871 C CA . GLY A 1 123 ? -6.314 -11.076 7.619 1.00 90.12 123 GLY A CA 1
ATOM 872 C C . GLY A 1 123 ? -6.020 -10.500 9.002 1.00 90.12 123 GLY A C 1
ATOM 873 O O . GLY A 1 123 ? -6.594 -9.498 9.420 1.00 90.12 123 GLY A O 1
ATOM 874 N N . THR A 1 124 ? -5.104 -11.145 9.721 1.00 87.06 124 THR A N 1
ATOM 875 C CA . THR A 1 124 ? -4.639 -10.689 11.036 1.00 87.06 124 THR A CA 1
ATOM 876 C C . THR A 1 124 ? -3.462 -9.727 10.894 1.00 87.06 124 THR A C 1
ATOM 878 O O . THR A 1 124 ? -2.510 -10.007 10.167 1.00 87.06 124 THR A O 1
ATOM 881 N N . ILE A 1 125 ? -3.486 -8.623 11.645 1.00 91.06 125 ILE A N 1
ATOM 882 C CA . ILE A 1 125 ? -2.341 -7.719 11.797 1.00 91.06 125 ILE A CA 1
ATOM 883 C C . ILE A 1 125 ? -1.563 -8.141 13.047 1.00 91.06 125 ILE A C 1
ATOM 885 O O . ILE A 1 125 ? -2.052 -7.996 14.164 1.00 91.06 125 ILE A O 1
ATOM 889 N N . SER A 1 126 ? -0.348 -8.660 12.859 1.00 90.44 126 SER A N 1
ATOM 890 C CA . SER A 1 126 ? 0.595 -8.933 13.949 1.00 90.44 126 SER A CA 1
ATOM 891 C C . SER A 1 126 ? 1.640 -7.823 13.993 1.00 90.44 126 SER A C 1
ATOM 893 O O . SER A 1 126 ? 2.471 -7.723 13.093 1.00 90.44 126 SER A O 1
ATOM 895 N N . ALA A 1 127 ? 1.608 -6.995 15.034 1.00 86.88 127 ALA A N 1
ATOM 896 C CA . ALA A 1 127 ? 2.539 -5.889 15.225 1.00 86.88 127 ALA A CA 1
ATOM 897 C C . ALA A 1 127 ? 3.009 -5.840 16.682 1.00 86.88 127 ALA A C 1
ATOM 899 O O . ALA A 1 127 ? 2.216 -6.077 17.590 1.00 86.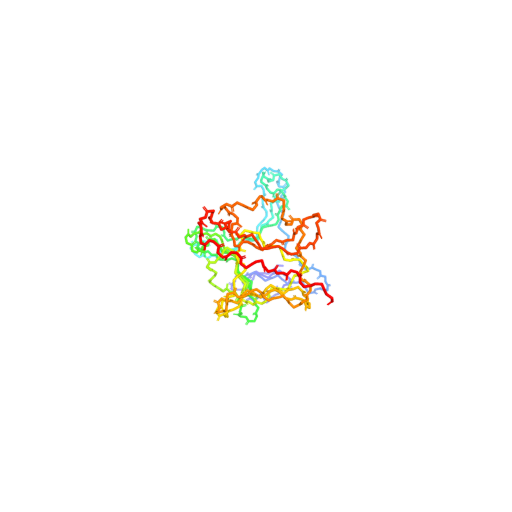88 127 ALA A O 1
ATOM 900 N N . THR A 1 128 ? 4.280 -5.492 16.911 1.00 87.81 128 THR A N 1
ATOM 901 C CA . THR A 1 128 ? 4.809 -5.274 18.271 1.00 87.81 128 THR A CA 1
ATOM 902 C C . THR A 1 128 ? 4.045 -4.162 18.987 1.00 87.81 128 THR A C 1
ATOM 904 O O . THR A 1 128 ? 3.767 -4.275 20.173 1.00 87.81 128 THR A O 1
ATOM 907 N N . ASN A 1 129 ? 3.677 -3.112 18.248 1.00 80.19 129 ASN A N 1
ATOM 908 C CA . ASN A 1 129 ? 2.823 -2.029 18.714 1.00 80.19 129 ASN A CA 1
ATOM 909 C C . ASN A 1 129 ? 1.802 -1.701 17.620 1.00 80.19 129 ASN A C 1
ATOM 911 O O . ASN A 1 129 ? 2.190 -1.450 16.479 1.00 80.19 129 ASN A O 1
ATOM 915 N N . LEU A 1 130 ? 0.516 -1.671 17.974 1.00 86.62 130 LEU A N 1
ATOM 916 C CA . LEU A 1 130 ? -0.558 -1.165 17.121 1.00 86.62 130 LEU A CA 1
ATOM 917 C C . LEU A 1 130 ? -1.219 0.019 17.830 1.00 86.62 130 LEU A C 1
ATOM 919 O O . LEU A 1 130 ? -1.860 -0.152 18.863 1.00 86.62 130 LEU A O 1
ATOM 923 N N . VAL A 1 131 ? -1.046 1.218 17.278 1.00 81.69 131 VAL A N 1
ATOM 924 C CA . VAL A 1 131 ? -1.681 2.438 17.789 1.00 81.69 131 VAL A CA 1
ATOM 925 C C . VAL A 1 131 ? -2.898 2.740 16.923 1.00 81.69 131 VAL A C 1
ATOM 927 O O . VAL A 1 131 ? -2.756 3.045 15.742 1.00 81.69 131 VAL A O 1
ATOM 930 N N . VAL A 1 132 ? -4.090 2.663 17.513 1.00 82.31 132 VAL A N 1
ATOM 931 C CA . VAL A 1 132 ? -5.354 3.051 16.871 1.00 82.31 132 VAL A CA 1
ATOM 932 C C . VAL A 1 132 ? -5.833 4.338 17.540 1.00 82.31 132 VAL A C 1
ATOM 934 O O . VAL A 1 132 ? -6.098 4.339 18.739 1.00 82.31 132 VAL A O 1
ATOM 937 N N . ASN A 1 133 ? -5.903 5.442 16.790 1.00 69.00 133 ASN A N 1
ATOM 938 C CA . ASN A 1 133 ? -6.314 6.749 17.309 1.00 69.00 133 ASN A CA 1
ATOM 939 C C . ASN A 1 133 ? -7.593 7.227 16.614 1.00 69.00 133 ASN A C 1
ATOM 941 O O . ASN A 1 133 ? -7.643 7.269 15.388 1.00 69.00 133 ASN A O 1
ATOM 945 N N . GLY A 1 134 ? -8.607 7.603 17.396 1.00 57.59 134 GLY A N 1
ATOM 946 C CA . GLY A 1 134 ? -9.837 8.208 16.876 1.00 57.59 134 GLY A CA 1
ATOM 947 C C . GLY A 1 134 ? -10.729 7.278 16.045 1.00 57.59 134 GLY A C 1
ATOM 948 O O . GLY A 1 134 ? -11.594 7.773 15.329 1.00 57.59 134 GLY A O 1
ATOM 949 N N . VAL A 1 135 ? -10.536 5.955 16.123 1.00 66.62 135 VAL A N 1
ATOM 950 C CA . VAL A 1 135 ? -11.321 4.963 15.372 1.00 66.62 135 VAL A CA 1
ATOM 951 C C . VAL A 1 135 ? -11.785 3.848 16.302 1.00 66.62 135 VAL A C 1
ATOM 953 O O . VAL A 1 135 ? -11.005 3.324 17.098 1.00 66.62 135 VAL A O 1
ATOM 956 N N . SER A 1 136 ? -13.058 3.473 16.183 1.00 66.38 136 SER A N 1
ATOM 957 C CA . SER A 1 136 ? -13.605 2.288 16.835 1.00 66.38 136 SER A CA 1
ATOM 958 C C . SER A 1 136 ? -12.941 1.040 16.253 1.00 66.38 136 SER A C 1
ATOM 960 O O . SER A 1 136 ? -13.089 0.742 15.068 1.00 66.38 136 SER A O 1
ATOM 962 N N . ILE A 1 137 ? -12.215 0.296 17.084 1.00 74.56 137 ILE A N 1
ATOM 963 C CA . ILE A 1 137 ? -11.866 -1.093 16.775 1.00 74.56 137 ILE A CA 1
ATOM 964 C C . ILE A 1 137 ? -13.203 -1.814 16.796 1.00 74.56 137 ILE A C 1
ATOM 966 O O . ILE A 1 137 ? -13.791 -1.822 17.861 1.00 74.56 137 ILE A O 1
ATOM 970 N N . THR A 1 138 ? -13.699 -2.273 15.644 1.00 62.06 138 THR A N 1
ATOM 971 C CA . THR A 1 138 ? -14.974 -2.993 15.525 1.00 62.06 138 THR A CA 1
ATOM 972 C C . THR A 1 138 ? -14.762 -4.302 14.786 1.00 62.06 138 THR A C 1
ATOM 974 O O . THR A 1 138 ? -14.126 -4.344 13.733 1.00 62.06 138 THR A O 1
ATOM 977 N N . GLY A 1 139 ? -15.263 -5.401 15.347 1.00 60.00 139 GLY A N 1
ATOM 978 C CA . GLY A 1 139 ? -15.261 -6.697 14.674 1.00 60.00 139 GLY A CA 1
ATOM 979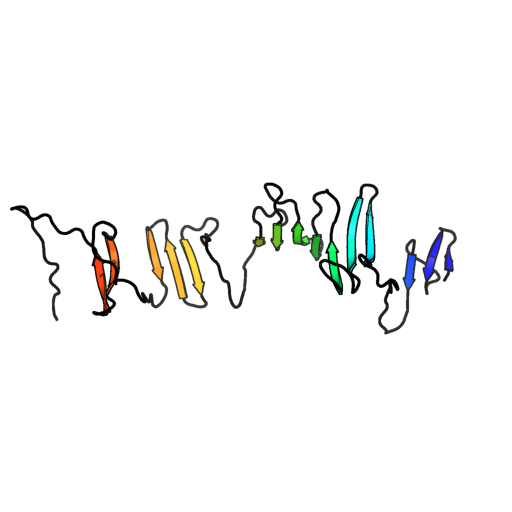 C C . GLY A 1 139 ? -16.299 -6.758 13.549 1.00 60.00 139 GLY A C 1
ATOM 980 O O . GLY A 1 139 ? -17.440 -6.331 13.721 1.00 60.00 139 GLY A O 1
ATOM 981 N N . SER A 1 140 ? -15.951 -7.360 12.407 1.00 50.31 140 SER A N 1
ATOM 982 C CA . SER A 1 140 ? -16.940 -7.695 11.378 1.00 50.31 140 SER A CA 1
ATOM 983 C C . SER A 1 140 ? -17.789 -8.889 11.846 1.00 50.31 140 SER A C 1
ATOM 985 O O . SER A 1 140 ? -17.403 -10.045 11.682 1.00 50.31 140 SER A O 1
ATOM 987 N N . GLY A 1 141 ? -18.944 -8.622 12.455 1.00 52.97 141 GLY A N 1
ATOM 988 C CA . GLY A 1 141 ? -20.006 -9.624 12.627 1.00 52.97 141 GLY A CA 1
ATOM 989 C C . GLY A 1 141 ? -19.920 -10.564 13.839 1.00 52.97 141 GLY A C 1
ATOM 990 O O . GLY A 1 141 ? -20.702 -11.509 13.899 1.00 52.97 141 GLY A O 1
ATOM 991 N N . ALA A 1 142 ? -19.049 -10.320 14.822 1.00 48.75 142 ALA A N 1
ATOM 992 C CA . ALA A 1 142 ? -19.130 -10.988 16.127 1.00 48.75 142 ALA A CA 1
ATOM 993 C C . ALA A 1 142 ? -19.764 -10.036 17.152 1.00 48.75 142 ALA A C 1
ATOM 995 O O . ALA A 1 142 ? -19.391 -8.870 17.226 1.00 48.75 142 ALA A O 1
ATOM 996 N N . THR A 1 143 ? -20.699 -10.527 17.967 1.00 50.72 143 THR A N 1
ATOM 997 C CA . THR A 1 143 ? -21.480 -9.783 18.983 1.00 50.72 143 THR A CA 1
ATOM 998 C C . THR A 1 143 ? -20.646 -9.203 20.142 1.00 50.72 143 THR A C 1
ATOM 1000 O O . THR A 1 143 ? -21.189 -8.815 21.176 1.00 50.72 143 THR A O 1
ATOM 1003 N N . THR A 1 144 ? -19.323 -9.166 20.001 1.00 51.06 144 THR A N 1
ATOM 1004 C CA . THR A 1 144 ? -18.366 -8.764 21.025 1.00 51.06 144 THR A CA 1
ATOM 1005 C C . THR A 1 144 ? -17.132 -8.150 20.378 1.00 51.06 144 THR A C 1
ATOM 1007 O O . THR A 1 144 ? -16.406 -8.842 19.659 1.00 51.06 144 THR A O 1
ATOM 1010 N N . ASP A 1 145 ? -16.864 -6.884 20.679 1.00 56.09 145 ASP A N 1
ATOM 1011 C CA . ASP A 1 145 ? -15.606 -6.235 20.322 1.00 56.09 145 ASP A CA 1
ATOM 1012 C C . ASP A 1 145 ? -14.528 -6.641 21.315 1.00 56.09 145 ASP A C 1
ATOM 1014 O O . ASP A 1 145 ? -14.745 -6.536 22.522 1.00 56.09 145 ASP A O 1
ATOM 1018 N N . ARG A 1 146 ? -13.387 -7.139 20.841 1.00 59.84 146 ARG A N 1
ATOM 1019 C CA . ARG A 1 146 ? -12.362 -7.745 21.698 1.00 59.84 146 ARG A CA 1
ATOM 1020 C C . ARG A 1 146 ? -11.015 -7.063 21.474 1.00 59.84 146 ARG A C 1
ATOM 1022 O O . ARG A 1 146 ? -10.319 -7.362 20.509 1.00 59.84 146 ARG A O 1
ATOM 1029 N N . VAL A 1 147 ? -10.606 -6.216 22.416 1.00 70.00 147 VAL A N 1
ATOM 1030 C CA . VAL A 1 147 ? -9.240 -5.676 22.485 1.00 70.00 147 VAL A CA 1
ATOM 1031 C C . VAL A 1 147 ? -8.384 -6.675 23.265 1.00 70.00 147 VAL A C 1
ATOM 1033 O O . VAL A 1 147 ? -8.601 -6.862 24.460 1.00 70.00 147 VAL A O 1
ATOM 1036 N N . VAL A 1 148 ? -7.446 -7.363 22.605 1.00 58.12 148 VAL A N 1
ATOM 1037 C CA . VAL A 1 148 ? -6.530 -8.335 23.241 1.00 58.12 148 VAL A CA 1
ATOM 1038 C C . VAL A 1 148 ? -5.109 -7.796 23.243 1.00 58.12 148 VAL 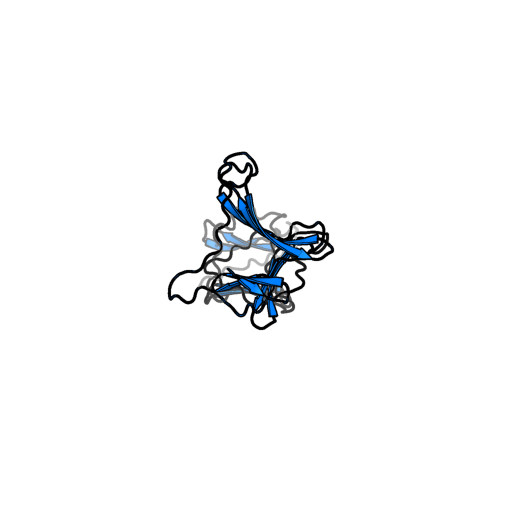A C 1
ATOM 1040 O O . VAL A 1 148 ? -4.575 -7.483 22.184 1.00 58.12 148 VAL A O 1
ATOM 1043 N N . SER A 1 149 ? -4.459 -7.793 24.406 1.00 54.72 149 SER A N 1
ATOM 1044 C CA . SER A 1 149 ? -3.007 -7.639 24.524 1.00 54.72 149 SER A CA 1
ATOM 1045 C C . SER A 1 149 ? -2.413 -8.905 25.156 1.00 54.72 149 SER A C 1
ATOM 1047 O O . SER A 1 149 ? -2.451 -9.076 26.377 1.00 54.72 149 SER A O 1
ATOM 1049 N N . GLY A 1 150 ? -1.887 -9.818 24.333 1.00 54.62 150 GLY A N 1
ATOM 1050 C CA . GLY A 1 150 ? -1.179 -11.028 24.782 1.00 54.62 150 GLY A CA 1
ATOM 1051 C C . GLY A 1 150 ? -2.061 -12.061 25.501 1.00 54.62 150 GLY A C 1
ATOM 1052 O O . GLY A 1 150 ? -2.506 -13.018 24.877 1.00 54.62 150 GLY A O 1
ATOM 1053 N N . SER A 1 151 ? -2.324 -11.861 26.798 1.00 57.00 151 SER A N 1
ATOM 1054 C CA . SER A 1 151 ? -3.080 -12.785 27.672 1.00 57.00 151 SER A CA 1
ATOM 1055 C C . SER A 1 151 ? -4.312 -12.154 28.336 1.00 57.00 151 SER A C 1
ATOM 1057 O O . SER A 1 151 ? -5.143 -12.871 28.891 1.00 57.00 151 SER A O 1
ATOM 1059 N N . ILE A 1 152 ? -4.452 -10.825 28.276 1.00 60.03 152 ILE A N 1
ATOM 1060 C CA . ILE A 1 152 ? -5.591 -10.075 28.824 1.00 60.03 152 ILE A CA 1
ATOM 1061 C C . ILE A 1 152 ? -6.421 -9.544 27.657 1.00 60.03 152 ILE A C 1
ATOM 1063 O O . ILE A 1 152 ? -5.883 -9.080 26.651 1.00 60.03 152 ILE A O 1
ATOM 1067 N N . ASN A 1 153 ? -7.741 -9.629 27.778 1.00 71.94 153 ASN A N 1
ATOM 1068 C CA . ASN A 1 153 ? -8.682 -9.042 26.839 1.00 71.94 153 ASN A CA 1
ATOM 1069 C C . ASN A 1 153 ? -9.684 -8.148 27.561 1.00 71.94 153 ASN A C 1
ATOM 1071 O O . ASN A 1 153 ? -10.072 -8.453 28.683 1.00 71.94 153 ASN A O 1
ATOM 1075 N N . ALA A 1 154 ? -10.114 -7.080 26.898 1.00 77.94 154 ALA A N 1
ATOM 1076 C CA . ALA A 1 154 ? -11.321 -6.342 27.232 1.00 77.94 154 ALA A CA 1
ATOM 1077 C C . ALA A 1 154 ? -12.353 -6.605 26.131 1.00 77.94 154 ALA A C 1
ATOM 1079 O O . ALA A 1 154 ? -12.060 -6.437 24.946 1.00 77.94 154 ALA A O 1
ATOM 1080 N N . VAL A 1 155 ? -13.537 -7.065 26.527 1.00 75.94 155 VAL A N 1
ATOM 1081 C CA . VAL A 1 155 ? -14.644 -7.404 25.639 1.00 75.94 155 VAL A CA 1
ATOM 1082 C C . VAL A 1 155 ? -15.828 -6.499 25.936 1.00 75.94 155 VAL A C 1
ATOM 1084 O O . VAL A 1 155 ? -16.373 -6.579 27.033 1.00 75.94 155 VAL A O 1
ATOM 1087 N N . ALA A 1 156 ? -16.256 -5.695 24.965 1.00 74.44 156 ALA A N 1
ATOM 1088 C CA . ALA A 1 156 ? -17.543 -5.009 25.014 1.00 74.44 156 ALA A CA 1
ATOM 1089 C C . ALA A 1 156 ? -18.592 -5.891 24.323 1.00 74.44 156 ALA A C 1
ATOM 1091 O O . ALA A 1 156 ? -18.550 -6.094 23.110 1.00 74.44 156 ALA A O 1
ATOM 1092 N N . ASP A 1 157 ? -19.497 -6.474 25.105 1.00 76.56 157 ASP A N 1
ATOM 1093 C CA . ASP A 1 157 ? -20.567 -7.343 24.622 1.00 76.56 157 ASP A CA 1
ATOM 1094 C C . ASP A 1 157 ? -21.816 -6.511 24.335 1.00 76.56 157 ASP A C 1
ATOM 1096 O O . ASP A 1 157 ? -22.459 -6.000 25.252 1.00 76.56 157 ASP A O 1
ATOM 1100 N N . VAL A 1 158 ? -22.175 -6.384 23.058 1.00 68.38 158 VAL A N 1
ATOM 1101 C CA . VAL A 1 158 ? -23.318 -5.558 22.640 1.00 68.38 158 VAL A CA 1
ATOM 1102 C C . VAL A 1 158 ? -24.666 -6.212 22.941 1.00 68.38 158 VAL A C 1
ATOM 1104 O O . VAL A 1 158 ? -25.678 -5.521 22.989 1.00 68.38 158 VAL A O 1
ATOM 1107 N N . SER A 1 159 ? -24.696 -7.528 23.172 1.00 78.00 159 SER A N 1
ATOM 1108 C CA . SER A 1 159 ? -25.929 -8.254 23.497 1.00 78.00 159 SER A CA 1
ATOM 1109 C C . SER A 1 159 ? -26.303 -8.129 24.974 1.00 78.00 159 SER A C 1
ATOM 1111 O O . SER A 1 159 ? -27.481 -8.027 25.309 1.00 78.00 159 SER A O 1
ATOM 1113 N N . SER A 1 160 ? -25.301 -8.093 25.860 1.00 79.56 160 SER A N 1
ATOM 1114 C CA . SER A 1 160 ? -25.502 -7.923 27.305 1.00 79.56 160 SER A CA 1
ATOM 1115 C C . SER A 1 160 ? -25.233 -6.503 27.809 1.00 79.56 160 SER A C 1
ATOM 1117 O O . SER A 1 160 ? -25.545 -6.197 28.959 1.00 79.56 160 SER A O 1
ATOM 1119 N N . GLY A 1 161 ? -24.643 -5.638 26.978 1.00 77.06 161 GLY A N 1
ATOM 1120 C CA . GLY A 1 161 ? -24.183 -4.300 27.358 1.00 77.06 161 GLY A CA 1
ATOM 1121 C C . GLY A 1 161 ? -22.994 -4.304 28.328 1.00 77.06 161 GLY A C 1
ATOM 1122 O O . GLY A 1 161 ? -22.634 -3.255 28.859 1.00 77.06 161 GLY A O 1
ATOM 1123 N N . ALA A 1 162 ? -22.399 -5.468 28.605 1.00 80.62 162 ALA A N 1
ATOM 1124 C CA . ALA A 1 162 ? -21.344 -5.617 29.599 1.00 80.62 162 ALA A CA 1
ATOM 1125 C C . ALA A 1 162 ? -19.947 -5.411 28.996 1.00 80.62 162 ALA A C 1
ATOM 1127 O O . ALA A 1 162 ? -19.652 -5.889 27.901 1.00 80.62 162 ALA A O 1
ATOM 1128 N N . VAL A 1 163 ? -19.049 -4.792 29.768 1.00 83.50 163 VAL A N 1
ATOM 1129 C CA . VAL A 1 163 ? -17.603 -4.803 29.500 1.00 83.50 163 VAL A CA 1
ATOM 1130 C C . VAL A 1 163 ? -16.948 -5.848 30.402 1.00 83.50 163 VAL A C 1
ATOM 1132 O O . VAL A 1 163 ? -17.013 -5.746 31.626 1.00 83.50 163 VAL A O 1
ATOM 1135 N N . ARG A 1 164 ? -16.327 -6.875 29.815 1.00 83.06 164 ARG A N 1
ATOM 1136 C CA . ARG A 1 164 ? -15.618 -7.952 30.526 1.00 83.06 164 ARG A CA 1
ATOM 1137 C C . ARG A 1 164 ? -14.114 -7.800 30.326 1.00 83.06 164 ARG A C 1
ATOM 1139 O O . ARG A 1 164 ? -13.672 -7.744 29.187 1.00 83.06 164 ARG A O 1
ATOM 1146 N N . VAL A 1 165 ? -13.323 -7.782 31.398 1.00 85.50 165 VAL A N 1
ATOM 1147 C CA . VAL A 1 165 ? -11.851 -7.759 31.322 1.00 85.50 165 VAL A CA 1
ATOM 1148 C C . VAL A 1 165 ? -11.297 -9.068 31.873 1.00 85.50 165 VAL A C 1
ATOM 1150 O O . VAL A 1 165 ? -11.580 -9.425 33.014 1.00 85.50 165 VAL A O 1
ATOM 1153 N N . SER A 1 166 ? -10.515 -9.806 31.085 1.00 79.62 166 SER A N 1
ATOM 1154 C CA . SER A 1 166 ? -9.851 -11.030 31.543 1.00 79.62 166 SER A CA 1
ATOM 1155 C C . SER A 1 166 ? -8.542 -10.686 32.259 1.00 79.62 166 SER A C 1
ATOM 1157 O O . SER A 1 166 ? -7.457 -10.828 31.703 1.00 79.62 166 SER A O 1
ATOM 1159 N N . GLY A 1 167 ? -8.639 -10.170 33.479 1.00 80.25 167 GLY A N 1
ATOM 1160 C CA . GLY A 1 167 ? -7.492 -9.735 34.272 1.00 80.25 167 GLY A CA 1
ATOM 1161 C C . GLY A 1 167 ? -7.855 -8.555 35.162 1.00 80.25 167 GLY A C 1
ATOM 1162 O O . GLY A 1 167 ? -9.014 -8.379 35.534 1.00 80.25 167 GLY A O 1
ATOM 1163 N N . THR A 1 168 ? -6.864 -7.734 35.490 1.00 80.12 168 THR A N 1
ATOM 1164 C CA . THR A 1 168 ? -7.077 -6.520 36.281 1.00 80.12 168 THR A CA 1
ATOM 1165 C C . THR A 1 168 ? -7.617 -5.395 35.402 1.00 80.12 168 THR A C 1
ATOM 1167 O O . THR A 1 168 ? -6.997 -5.036 34.403 1.00 80.12 168 THR A O 1
ATOM 1170 N N . LEU A 1 169 ? -8.742 -4.800 35.804 1.00 82.00 169 LEU A N 1
ATOM 1171 C CA . LEU A 1 169 ? -9.204 -3.509 35.295 1.00 82.00 169 LEU A CA 1
ATOM 1172 C C . LEU A 1 169 ? -8.703 -2.408 36.240 1.00 82.00 169 LEU A C 1
ATOM 1174 O O . LEU A 1 169 ? -9.260 -2.221 37.320 1.00 82.00 169 LEU A O 1
ATOM 1178 N N . ALA A 1 170 ? -7.639 -1.707 35.847 1.00 73.81 170 ALA A N 1
ATOM 1179 C CA . ALA A 1 170 ? -7.171 -0.516 36.550 1.00 73.81 170 ALA A CA 1
ATOM 1180 C C . ALA A 1 170 ? -7.921 0.721 36.034 1.00 73.81 170 ALA A C 1
ATOM 1182 O O . ALA A 1 170 ? -8.037 0.924 34.826 1.00 73.81 170 ALA A O 1
ATOM 1183 N N . LEU A 1 171 ? -8.443 1.534 36.953 1.00 76.38 171 LEU A N 1
ATOM 1184 C CA . LEU A 1 171 ? -9.109 2.804 36.657 1.00 76.38 171 LEU A CA 1
ATOM 1185 C C . LEU A 1 171 ? -8.273 3.941 37.256 1.00 76.38 171 LEU A C 1
ATOM 1187 O O . LEU A 1 171 ? -8.521 4.376 38.381 1.00 76.38 171 LEU A O 1
ATOM 1191 N N . ASP A 1 172 ? -7.268 4.407 36.515 1.00 64.06 172 ASP A N 1
ATOM 1192 C CA . ASP A 1 172 ? -6.364 5.470 36.962 1.00 64.06 172 ASP A CA 1
ATOM 1193 C C . ASP A 1 172 ? -6.934 6.861 36.649 1.00 64.06 172 ASP A C 1
ATOM 1195 O O . ASP A 1 172 ? -7.538 7.075 35.600 1.00 64.06 172 ASP A O 1
ATOM 1199 N N . ASN A 1 173 ? -6.743 7.824 37.559 1.00 58.06 173 ASN A N 1
ATOM 1200 C CA . ASN A 1 173 ? -7.149 9.232 37.392 1.00 58.06 173 ASN A CA 1
ATOM 1201 C C . ASN A 1 173 ? -8.634 9.474 37.050 1.00 58.06 173 ASN A C 1
ATOM 1203 O O . ASN A 1 173 ? -8.987 10.525 36.520 1.00 58.06 173 ASN A O 1
ATOM 1207 N N . THR A 1 174 ? -9.528 8.542 37.380 1.00 61.06 174 THR A N 1
ATOM 1208 C CA . THR A 1 174 ? -10.973 8.812 37.334 1.00 61.06 174 THR A CA 1
ATOM 1209 C C . THR A 1 174 ? -11.396 9.581 38.597 1.00 61.06 174 THR A C 1
ATOM 1211 O O . THR A 1 174 ? -10.771 9.448 39.645 1.00 61.06 174 THR A O 1
ATOM 1214 N N . GLY A 1 175 ? -12.431 10.427 38.519 1.00 59.00 175 GLY A N 1
ATOM 1215 C CA . GLY A 1 175 ? -13.182 10.837 39.715 1.00 59.00 175 GLY A CA 1
ATOM 1216 C C . GLY A 1 175 ? -12.819 12.141 40.440 1.00 59.00 175 GLY A C 1
ATOM 1217 O O . GLY A 1 175 ? -13.244 12.291 41.585 1.00 59.00 175 GLY A O 1
ATOM 1218 N N . SER A 1 176 ? -12.122 13.102 39.819 1.00 67.12 176 SER A N 1
ATOM 1219 C CA . SER A 1 176 ? -12.120 14.502 40.303 1.00 67.12 176 SER A CA 1
ATOM 1220 C C . SER A 1 176 ? -13.363 15.298 39.879 1.00 67.12 176 SER A C 1
ATOM 1222 O O . SER A 1 176 ? -13.621 16.362 40.436 1.00 67.12 176 SER A O 1
ATOM 1224 N N . GLU A 1 177 ? -14.149 14.775 38.933 1.00 71.69 177 GLU A N 1
ATOM 1225 C CA . GLU A 1 177 ? -15.371 15.427 38.454 1.00 71.69 177 GLU A CA 1
ATOM 1226 C C . GLU A 1 177 ? -16.477 15.453 39.531 1.00 71.69 177 GLU A C 1
ATOM 1228 O O . GLU A 1 177 ? -16.661 14.470 40.270 1.00 71.69 177 GLU A O 1
ATOM 1233 N N . PRO A 1 178 ? -17.238 16.557 39.655 1.00 77.31 178 PRO A N 1
ATOM 1234 C CA . PRO A 1 178 ? -18.341 16.662 40.603 1.00 77.31 178 PRO A CA 1
ATOM 1235 C C . PRO A 1 178 ? -19.454 15.654 40.279 1.00 77.31 178 PRO A C 1
ATOM 1237 O O . PRO A 1 178 ? -19.821 15.443 39.129 1.00 77.31 178 PRO A O 1
ATOM 1240 N N . CYS A 1 179 ? -20.033 15.029 41.312 1.00 78.62 179 CYS A N 1
ATOM 1241 C CA . CYS A 1 179 ? -21.203 14.164 41.137 1.00 78.62 179 CYS A CA 1
ATOM 1242 C C . CYS A 1 179 ? -22.481 15.016 41.002 1.00 78.62 179 CYS A C 1
ATOM 1244 O O . CYS A 1 179 ? -23.238 15.192 41.962 1.00 78.62 179 CYS A O 1
ATOM 1246 N N . ASP A 1 180 ? -22.677 15.586 39.815 1.00 84.56 180 ASP A N 1
ATOM 1247 C CA . ASP A 1 180 ? -23.800 16.444 39.430 1.00 84.56 180 ASP A CA 1
ATOM 1248 C C . ASP A 1 180 ? -24.631 15.831 38.285 1.00 84.56 180 ASP A C 1
ATOM 1250 O O . ASP A 1 180 ? -24.449 14.669 37.918 1.00 84.56 180 ASP A O 1
ATOM 1254 N N . ALA A 1 181 ? -25.584 16.600 37.747 1.00 82.56 181 ALA A N 1
ATOM 1255 C CA . ALA A 1 181 ? -26.514 16.132 36.720 1.00 82.56 181 ALA A CA 1
ATOM 1256 C C . ALA A 1 181 ? -25.837 15.650 35.428 1.00 82.56 181 ALA A C 1
ATOM 1258 O O . ALA A 1 181 ? -26.367 14.748 34.781 1.00 82.56 181 ALA A O 1
ATOM 1259 N N . ALA A 1 182 ? -24.671 16.200 35.072 1.00 81.31 182 ALA A N 1
ATOM 1260 C CA . ALA A 1 182 ? -23.925 15.779 33.888 1.00 81.31 182 ALA A CA 1
ATOM 1261 C C . ALA A 1 182 ? -23.239 14.415 34.082 1.00 81.31 182 ALA A C 1
ATOM 1263 O O . ALA A 1 182 ? -22.914 13.743 33.107 1.00 81.31 182 ALA A O 1
ATOM 1264 N N . HIS A 1 183 ? -23.064 13.986 35.335 1.00 84.75 183 HIS A N 1
ATOM 1265 C CA . HIS A 1 183 ? -22.283 12.806 35.701 1.00 84.75 183 HIS A CA 1
ATOM 1266 C C . HIS A 1 183 ? -23.101 11.717 36.415 1.00 84.75 183 HIS A C 1
ATOM 1268 O O . HIS A 1 183 ? -22.526 10.747 36.920 1.00 84.75 183 HIS A O 1
ATOM 1274 N N . TRP A 1 184 ? -24.432 11.826 36.485 1.00 84.94 184 TRP A N 1
ATOM 1275 C CA . TRP A 1 184 ? -25.275 10.768 37.056 1.00 84.94 184 TRP A CA 1
ATOM 1276 C C . TRP A 1 184 ? -25.117 9.439 36.305 1.00 84.94 184 TRP A C 1
ATOM 1278 O O . TRP A 1 184 ? -24.957 9.404 35.090 1.00 84.94 184 TRP A O 1
ATOM 1288 N N . TYR A 1 185 ? -25.190 8.333 37.051 1.00 84.19 185 TYR A N 1
ATOM 1289 C CA . TYR A 1 185 ? -25.049 6.953 36.564 1.00 84.19 185 TYR A CA 1
ATOM 1290 C C . TYR A 1 185 ? -23.654 6.574 36.051 1.00 84.19 185 TYR A C 1
ATOM 1292 O O . TYR A 1 185 ? -23.488 5.520 35.443 1.00 84.19 185 TYR A O 1
ATOM 1300 N N . THR A 1 186 ? -22.637 7.380 36.356 1.00 81.56 186 THR A N 1
ATOM 1301 C CA . THR A 1 186 ? -21.235 7.036 36.097 1.00 81.56 186 THR A CA 1
ATOM 1302 C C . THR A 1 186 ? -20.638 6.214 37.242 1.00 81.56 186 THR A C 1
ATOM 1304 O O . THR A 1 186 ? -21.031 6.347 38.408 1.00 81.56 186 THR A O 1
ATOM 1307 N N . PHE A 1 187 ? -19.678 5.353 36.902 1.00 83.44 187 PHE A N 1
ATOM 1308 C CA . PHE A 1 187 ? -18.869 4.583 37.843 1.00 83.44 187 PHE A CA 1
ATOM 1309 C C . PHE A 1 187 ? -17.445 5.142 37.843 1.00 83.44 187 PHE A C 1
ATOM 1311 O O . PHE A 1 187 ? -16.874 5.362 36.776 1.00 83.44 187 PHE A O 1
ATOM 1318 N N . ARG A 1 188 ? -16.883 5.405 39.024 1.00 81.06 188 ARG A N 1
ATOM 1319 C CA . ARG A 1 188 ? -15.570 6.047 39.180 1.00 81.06 188 ARG A CA 1
ATOM 1320 C C . ARG A 1 188 ? -14.769 5.413 40.307 1.00 81.06 188 ARG A C 1
ATOM 1322 O O . ARG A 1 188 ? -15.350 4.886 41.252 1.00 81.06 188 ARG A O 1
ATOM 1329 N N . ALA A 1 189 ? -13.448 5.531 40.252 1.00 83.06 189 ALA A N 1
ATOM 1330 C CA . ALA A 1 189 ? -12.591 5.331 41.413 1.00 83.06 189 ALA A CA 1
ATOM 1331 C C . ALA A 1 189 ? -12.320 6.696 42.056 1.00 83.06 189 ALA A C 1
ATOM 1333 O O . ALA A 1 189 ? -11.895 7.621 41.379 1.00 83.06 189 ALA A O 1
ATOM 1334 N N . ASN A 1 190 ? -12.582 6.864 43.350 1.00 78.06 190 ASN A N 1
ATOM 1335 C CA . ASN A 1 190 ? -12.278 8.113 44.042 1.00 78.06 190 ASN A CA 1
ATOM 1336 C C . ASN A 1 190 ? -10.748 8.282 44.165 1.00 78.06 190 ASN A C 1
ATOM 1338 O O . ASN A 1 190 ? -10.085 7.402 44.729 1.00 78.06 190 ASN A O 1
ATOM 1342 N N . PRO A 1 191 ? -10.161 9.400 43.697 1.00 75.94 191 PRO A N 1
ATOM 1343 C CA . PRO A 1 191 ? -8.710 9.567 43.674 1.00 75.94 191 PRO A CA 1
ATOM 1344 C C . PRO A 1 191 ? -8.089 9.668 45.077 1.00 75.94 191 PRO A C 1
ATOM 1346 O O . PRO A 1 191 ? -6.902 9.365 45.222 1.00 75.94 191 PRO A O 1
ATOM 1349 N N . ILE A 1 192 ? -8.877 10.034 46.099 1.00 80.50 192 ILE A N 1
ATOM 1350 C CA . ILE A 1 192 ? -8.463 10.172 47.503 1.00 80.50 192 ILE A CA 1
ATOM 1351 C C . ILE A 1 192 ? -8.703 8.869 48.271 1.00 80.50 192 ILE A C 1
ATOM 1353 O O . ILE A 1 192 ? -7.769 8.306 48.832 1.00 80.50 192 ILE A O 1
ATOM 1357 N N . THR A 1 193 ? -9.944 8.373 48.302 1.00 83.75 193 THR A N 1
ATOM 1358 C CA . THR A 1 193 ? -10.306 7.205 49.129 1.00 83.75 193 THR A CA 1
ATOM 1359 C C . THR A 1 193 ? -9.941 5.875 48.478 1.00 83.75 193 THR A C 1
ATOM 1361 O O . THR A 1 193 ? -9.982 4.843 49.144 1.00 83.75 193 THR A O 1
ATOM 1364 N N . LYS A 1 194 ? -9.608 5.885 47.179 1.00 80.31 194 LYS A N 1
ATOM 1365 C CA . LYS A 1 194 ? -9.371 4.693 46.349 1.00 80.31 194 LYS A CA 1
ATOM 1366 C C . LYS A 1 194 ? -10.560 3.722 46.317 1.00 80.31 194 LYS A C 1
ATOM 1368 O O . LYS A 1 194 ? -10.402 2.567 45.932 1.00 80.31 194 LYS A O 1
ATOM 1373 N N . GLN A 1 195 ? -11.753 4.182 46.700 1.00 84.56 195 GLN A N 1
ATOM 1374 C CA . GLN A 1 195 ? -12.981 3.391 46.659 1.00 84.56 195 GLN A CA 1
ATOM 1375 C C . GLN A 1 195 ? -13.710 3.564 45.328 1.00 84.56 195 GLN A C 1
ATOM 1377 O O . GLN A 1 195 ? -13.669 4.627 44.708 1.00 84.56 195 GLN A O 1
ATOM 1382 N N . LEU A 1 196 ? -14.408 2.509 44.914 1.00 85.06 196 LEU A N 1
ATOM 1383 C CA . LEU A 1 196 ? -15.326 2.541 43.782 1.00 85.06 196 LEU A CA 1
ATOM 1384 C C . LEU A 1 196 ? -16.620 3.243 44.199 1.00 85.06 196 LEU A C 1
ATOM 1386 O O . LEU A 1 196 ? -17.247 2.874 45.191 1.00 85.06 196 LEU A O 1
ATOM 1390 N N . GLU A 1 197 ? -17.032 4.240 43.427 1.00 83.75 197 GLU A N 1
ATOM 1391 C CA . GLU A 1 197 ? -18.227 5.038 43.672 1.00 83.75 197 GLU A CA 1
ATOM 1392 C C . GLU A 1 197 ? -19.128 5.043 42.436 1.00 83.75 197 GLU A C 1
ATOM 1394 O O . GLU A 1 197 ? -18.664 5.097 41.297 1.00 83.75 197 GLU A O 1
ATOM 1399 N N . MET A 1 198 ? -20.440 5.039 42.668 1.00 86.31 198 MET A N 1
ATOM 1400 C CA . MET A 1 198 ? -21.440 5.275 41.630 1.00 86.31 198 MET A CA 1
ATOM 1401 C C . MET A 1 198 ? -22.094 6.631 41.878 1.00 86.31 198 MET A C 1
ATOM 1403 O O . MET A 1 198 ? -22.701 6.837 42.933 1.00 86.31 198 MET A O 1
ATOM 1407 N N . CYS A 1 199 ? -22.014 7.540 40.908 1.00 83.12 199 CYS A N 1
ATOM 1408 C CA . CYS A 1 199 ? -22.700 8.820 41.011 1.00 83.12 199 CYS A CA 1
ATOM 1409 C C . CYS A 1 199 ? -24.208 8.633 40.788 1.00 83.12 199 CYS A C 1
ATOM 1411 O O . CYS A 1 199 ? -24.637 8.000 39.821 1.00 83.12 199 CYS A O 1
ATOM 1413 N N . ARG A 1 200 ? -25.037 9.159 41.697 1.00 86.00 200 ARG A N 1
ATOM 1414 C CA . ARG A 1 200 ? -26.501 9.018 41.657 1.00 86.00 200 ARG A CA 1
ATOM 1415 C C . ARG A 1 200 ? -27.189 10.362 41.901 1.00 86.00 200 ARG A C 1
ATOM 1417 O O . ARG A 1 200 ? -26.664 11.162 42.679 1.00 86.00 200 ARG A O 1
ATOM 1424 N N . PRO A 1 201 ? -28.379 10.594 41.317 1.00 83.62 201 PRO A N 1
ATOM 1425 C CA . PRO A 1 201 ? -29.196 11.749 41.660 1.00 83.62 201 PRO A CA 1
ATOM 1426 C C . PRO A 1 201 ? -29.465 11.791 43.166 1.00 83.62 201 PRO A C 1
ATOM 1428 O O . PRO A 1 201 ? -29.783 10.768 43.784 1.00 83.62 201 PRO A O 1
ATOM 1431 N N . ARG A 1 202 ? -29.360 12.977 43.774 1.00 72.25 202 ARG A N 1
ATOM 1432 C CA . ARG A 1 202 ? -29.820 13.159 45.154 1.00 72.25 202 ARG A CA 1
ATOM 1433 C C . ARG A 1 202 ? -31.329 12.940 45.177 1.00 72.25 202 ARG A C 1
ATOM 1435 O O . ARG A 1 202 ? -32.051 13.511 44.364 1.00 72.25 202 ARG A O 1
ATOM 1442 N N . CYS A 1 203 ? -31.804 12.120 46.110 1.00 63.53 203 CYS A N 1
ATOM 1443 C CA . CYS A 1 203 ? -33.237 11.992 46.344 1.00 63.53 203 CYS A CA 1
ATOM 1444 C C . CYS A 1 203 ? -33.793 13.372 46.722 1.00 63.53 203 CYS A C 1
ATOM 1446 O O . CYS A 1 203 ? -33.237 14.043 47.594 1.00 63.53 203 CYS A O 1
ATOM 1448 N N . SER A 1 204 ? -34.856 13.807 46.043 1.00 56.25 204 SER A N 1
ATOM 1449 C CA . SER A 1 204 ? -35.525 15.077 46.322 1.00 56.25 204 SER A CA 1
ATOM 1450 C C . SER A 1 204 ? -35.958 15.124 47.786 1.00 56.25 204 SER A C 1
ATOM 1452 O O . SER A 1 204 ? -36.571 14.172 48.276 1.00 56.25 204 SER A O 1
ATOM 1454 N N . ALA A 1 205 ? -35.666 16.228 48.472 1.00 48.84 205 ALA A N 1
ATOM 1455 C CA . ALA A 1 205 ? -36.169 16.508 49.810 1.00 48.84 205 ALA A CA 1
ATOM 1456 C C . ALA A 1 205 ? -37.698 16.679 49.755 1.00 48.84 205 ALA A C 1
ATOM 1458 O O . ALA A 1 205 ? -38.213 17.776 49.573 1.00 48.84 205 ALA A O 1
ATOM 1459 N N . GLY A 1 206 ? -38.422 15.567 49.845 1.00 52.72 206 GLY A N 1
ATOM 1460 C CA . GLY A 1 206 ? -39.873 15.513 49.964 1.00 52.72 206 GLY A CA 1
ATOM 1461 C C . GLY A 1 206 ? -40.258 14.640 51.161 1.00 52.72 206 GLY A C 1
ATOM 1462 O O . GLY A 1 206 ? -39.513 13.716 51.499 1.00 52.72 206 GLY A O 1
ATOM 1463 N N . PRO A 1 207 ? -41.412 14.888 51.803 1.00 47.00 207 PRO A N 1
ATOM 1464 C CA . PRO A 1 207 ? -41.789 14.282 53.088 1.00 47.00 207 PRO A CA 1
ATOM 1465 C C . PRO A 1 207 ? -41.999 12.751 53.062 1.00 47.00 207 PRO A C 1
ATOM 1467 O O . PRO A 1 207 ? -42.282 12.157 54.096 1.00 47.00 207 PRO A O 1
ATOM 1470 N N . LEU A 1 208 ? -41.817 12.093 51.909 1.00 50.16 208 LEU A N 1
ATOM 1471 C CA . LEU A 1 208 ? -41.877 10.635 51.733 1.00 50.16 208 LEU A CA 1
ATOM 1472 C C . LEU A 1 208 ? -40.611 10.045 51.076 1.00 50.16 208 LEU A C 1
ATOM 1474 O O . LEU A 1 208 ? -40.658 8.969 50.478 1.00 50.16 208 LEU A O 1
ATOM 1478 N N . ALA A 1 209 ? -39.460 10.717 51.172 1.00 49.53 209 ALA A N 1
ATOM 1479 C CA . ALA A 1 209 ? -38.205 10.208 50.622 1.00 49.53 209 ALA A CA 1
ATOM 1480 C C . ALA A 1 209 ? -37.659 9.022 51.447 1.00 49.53 209 ALA A C 1
ATOM 1482 O O . ALA A 1 209 ? -36.917 9.189 52.416 1.00 49.53 209 ALA A O 1
ATOM 1483 N N . ARG A 1 210 ? -37.994 7.787 51.050 1.00 49.09 210 ARG A N 1
ATOM 1484 C CA . ARG A 1 210 ? -37.319 6.574 51.540 1.00 49.09 210 ARG A CA 1
ATOM 1485 C C . ARG A 1 210 ? -35.943 6.436 50.882 1.00 49.09 210 ARG A C 1
ATOM 1487 O O . ARG A 1 210 ? -35.781 5.699 49.916 1.00 49.09 210 ARG A O 1
ATOM 1494 N N . CYS A 1 211 ? -34.925 7.079 51.445 1.00 52.06 211 CYS A N 1
ATOM 1495 C CA . CYS A 1 211 ? -33.538 6.693 51.193 1.00 52.06 211 CYS A CA 1
ATOM 1496 C C . CYS A 1 211 ? -33.213 5.466 52.052 1.00 52.06 211 CYS A C 1
ATOM 1498 O O . CYS A 1 211 ? -32.854 5.609 53.221 1.00 52.06 211 CYS A O 1
ATOM 1500 N N . ARG A 1 212 ? -33.294 4.244 51.509 1.00 48.50 212 ARG A N 1
ATOM 1501 C CA . ARG A 1 212 ? -32.518 3.154 52.118 1.00 48.50 212 ARG A CA 1
ATOM 1502 C C . ARG A 1 212 ? -31.047 3.522 51.933 1.00 48.50 212 ARG A C 1
ATOM 1504 O O . ARG A 1 212 ? -30.529 3.435 50.823 1.00 48.50 212 ARG A O 1
ATOM 1511 N N . ARG A 1 213 ? -30.381 3.956 53.011 1.00 45.72 213 ARG A N 1
ATOM 1512 C CA . ARG A 1 213 ? -28.919 3.872 53.105 1.00 45.72 213 ARG A CA 1
ATOM 1513 C C . ARG A 1 213 ? -28.563 2.436 52.726 1.00 45.72 213 ARG A C 1
ATOM 1515 O O . ARG A 1 213 ? -29.012 1.512 53.400 1.00 45.72 213 ARG A O 1
ATOM 1522 N N . ALA A 1 214 ? -27.791 2.245 51.661 1.00 44.06 214 ALA A N 1
ATOM 1523 C CA . ALA A 1 214 ? -26.983 1.043 51.572 1.00 44.06 214 ALA A CA 1
ATOM 1524 C C . ALA A 1 214 ? -26.019 1.145 52.755 1.00 44.06 214 ALA A C 1
ATOM 1526 O O . ALA A 1 214 ? -25.081 1.940 52.738 1.00 44.06 214 ALA A O 1
ATOM 1527 N N . SER A 1 215 ? -26.358 0.468 53.850 1.00 41.19 215 SER A N 1
ATOM 1528 C CA . SER A 1 215 ? -25.434 0.273 54.949 1.00 41.19 215 SER A CA 1
ATOM 1529 C C . SER A 1 215 ? -24.203 -0.396 54.357 1.00 41.19 215 SER A C 1
ATOM 1531 O O . SER A 1 215 ? -24.288 -1.515 53.851 1.00 41.19 215 SER A O 1
ATOM 1533 N N . LEU A 1 216 ? -23.069 0.291 54.432 1.00 46.56 216 LEU A N 1
ATOM 1534 C CA . LEU A 1 216 ? -21.800 -0.384 54.644 1.00 46.56 216 LEU A CA 1
ATOM 1535 C C . LEU A 1 216 ? -22.027 -1.300 55.854 1.00 46.56 216 LEU A C 1
ATOM 1537 O O . LEU A 1 216 ? -22.210 -0.805 56.963 1.00 46.56 216 LEU A O 1
ATOM 1541 N N . LEU A 1 217 ? -22.158 -2.604 55.621 1.00 28.12 217 LEU A N 1
ATOM 1542 C CA . LEU A 1 217 ? -22.033 -3.604 56.675 1.00 28.12 217 LEU A CA 1
ATOM 1543 C C . LEU A 1 217 ? -20.536 -3.709 56.986 1.00 28.12 217 LEU A C 1
ATOM 1545 O O . LEU A 1 217 ? -19.775 -4.023 56.070 1.00 28.12 217 LEU A O 1
ATOM 1549 N N . PRO A 1 218 ? -20.095 -3.430 58.223 1.00 43.00 218 PRO A N 1
ATOM 1550 C CA . PRO A 1 218 ? -18.775 -3.818 58.678 1.00 43.00 218 PRO A CA 1
ATOM 1551 C C . PRO A 1 218 ? -18.863 -5.192 59.356 1.00 43.00 218 PRO A C 1
ATOM 1553 O O . PRO A 1 218 ? -19.550 -5.333 60.369 1.00 43.00 218 PRO A O 1
ATOM 1556 N N . ALA A 1 219 ?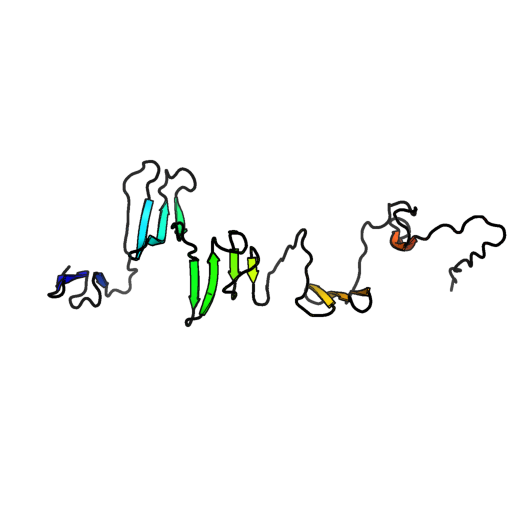 -18.186 -6.180 58.774 1.00 37.56 219 ALA A N 1
ATOM 1557 C CA . ALA A 1 219 ? -17.435 -7.263 59.420 1.00 37.56 219 ALA A CA 1
ATOM 1558 C C . ALA A 1 219 ? -16.793 -8.107 58.313 1.00 37.56 219 ALA A C 1
ATOM 1560 O O . ALA A 1 219 ? -17.558 -8.655 57.487 1.00 37.56 219 ALA A O 1
#